Protein AF-A0A7S0Y8S9-F1 (afdb_monomer)

InterPro domains:
  IPR003593 AAA+ ATPase domain [SM00382] (6-142)
  IPR003959 ATPase, AAA-type, core [PF00004] (10-140)
  IPR003960 ATPase, AAA-type, conserved site [PS00674] (112-131)
  IPR027417 P-loop containing nucleoside triphosphate hydrolase [G3DSA:3.40.50.300] (2-140)
  IPR027417 P-loop containing nucleoside triphosphate hydrolase [SSF52540] (4-178)
  IPR050304 Microtubule-severing AAA ATPase [PTHR23074] (1-178)

Organism: NCBI:txid44447

Radius of gyration: 19.18 Å; Cα contacts (8 Å, |Δi|>4): 266; chains: 1; bounding box: 55×34×55 Å

Mean predicted aligned error: 6.78 Å

pLDDT: mean 85.42, std 11.91, range [41.44, 96.0]

Solvent-accessible surface area (backbone atoms only — not comparable to full-atom values): 9989 Å² total; per-residue (Å²): 141,71,102,78,70,78,77,40,23,37,30,40,32,35,64,77,54,51,48,64,70,56,52,55,52,47,54,16,60,79,66,72,23,46,72,45,78,46,54,29,65,72,50,64,55,95,55,88,70,52,33,47,51,49,49,54,47,51,51,52,52,37,64,72,46,57,44,14,29,44,36,29,38,49,33,38,73,52,39,39,56,89,52,94,86,55,58,67,66,58,55,51,34,44,50,49,48,52,51,51,57,65,51,52,62,62,60,97,76,60,51,52,39,36,38,35,28,29,71,48,74,85,45,41,23,73,68,56,55,66,56,32,72,45,71,45,80,40,66,70,59,51,52,68,53,39,36,52,50,51,54,60,62,44,72,81,47,94,77,88,78,48,74,68,53,45,52,50,50,20,60,73,51,67,86,46,58,108

Secondary structure (DSSP, 8-state):
--S-PPPSEEEEESSTTS-HHHHHHHHHHHTT-E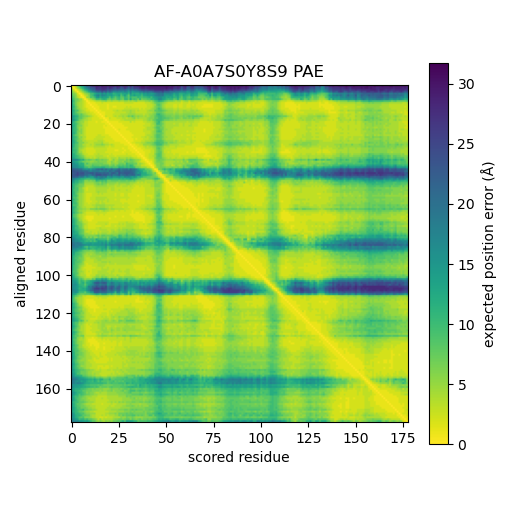EEEEEGGGGG-SSTTHHHHHHHHHHHHHHHT-SEEEEEETHHHHHBPPPTT--HHHHHHHHHHHHHHHHTTTSTT--EEEEEEES-GGGB-HHHHHH--EEEE--PPPHHHHHHHHHHHHHTS-----HHHHHHHHHHTTT---

Nearest PDB structures (foldseek):
  6pek-assembly1_E  TM=9.347E-01  e=6.883E-22  Homo sapiens
  8r64-assembly1_A  TM=9.085E-01  e=7.329E-22  Homo sapiens
  8r64-assembly1_E  TM=8.942E-01  e=9.422E-22  Homo sapiens
  8r64-assembly1_F  TM=9.169E-01  e=7.969E-21  Homo sapiens
  6pek-assembly1_B  TM=8.987E-01  e=6.739E-20  Homo sapiens

Foldseek 3Di:
DDDDDDQQAAEEEAAPQLCLVVVLVVVCVVVVAAEAEDELVVLQDPDAPPSLVVLVVVLVVCQVRPLHEYEYEACLVLQFDDDPPDDPSSVVSNVSNLVSLVVQCPPVDHNYHYYYYHHCPVRGDPSSVVSNPHYDYRYADALVRQLVVCVVVCVVDDDPDDSVNSSVVSVVCPPDHD

Structure (mmCIF, N/CA/C/O backbone):
data_AF-A0A7S0Y8S9-F1
#
_entry.id   AF-A0A7S0Y8S9-F1
#
loop_
_atom_site.group_PDB
_atom_site.id
_atom_site.type_symbol
_atom_site.label_atom_id
_atom_site.label_alt_id
_atom_site.label_comp_id
_atom_site.label_asym_id
_atom_site.label_entity_id
_atom_site.label_seq_id
_atom_site.pdbx_PDB_ins_code
_atom_site.Cartn_x
_atom_site.Cartn_y
_atom_site.Cartn_z
_atom_site.occupancy
_atom_site.B_iso_or_equiv
_atom_site.auth_seq_id
_atom_site.auth_comp_id
_atom_site.auth_asym_id
_atom_site.auth_atom_id
_atom_site.pdbx_PDB_model_num
ATOM 1 N N . THR A 1 1 ? -30.793 3.719 -0.196 1.00 41.44 1 THR A N 1
ATOM 2 C CA . THR A 1 1 ? -29.863 4.729 -0.752 1.00 41.44 1 THR A CA 1
ATOM 3 C C . THR A 1 1 ? -28.437 4.325 -0.373 1.00 41.44 1 THR A C 1
ATOM 5 O O . THR A 1 1 ? -28.139 4.298 0.802 1.00 41.44 1 THR A O 1
ATOM 8 N N . GLY A 1 2 ? -27.519 3.875 -1.232 1.00 44.69 2 GLY A N 1
ATOM 9 C CA . GLY A 1 2 ? -27.504 3.702 -2.684 1.00 44.69 2 GLY A CA 1
ATOM 10 C C . GLY A 1 2 ? -26.412 2.692 -3.102 1.00 44.69 2 GLY A C 1
ATOM 11 O O . GLY A 1 2 ? -25.340 2.634 -2.508 1.00 44.69 2 GLY A O 1
ATOM 12 N N . LEU A 1 3 ? -26.711 1.899 -4.135 1.00 50.94 3 LEU A N 1
ATOM 13 C CA . LEU A 1 3 ? -25.945 0.753 -4.661 1.00 50.94 3 LEU A CA 1
ATOM 14 C C . LEU A 1 3 ? -24.579 1.088 -5.322 1.00 50.94 3 LEU A C 1
ATOM 16 O O . LEU A 1 3 ? -24.011 0.245 -6.009 1.00 50.94 3 LEU A O 1
ATOM 20 N N . ARG A 1 4 ? -24.041 2.305 -5.167 1.00 58.00 4 ARG A N 1
ATOM 21 C CA . ARG A 1 4 ? -22.844 2.785 -5.895 1.00 58.00 4 ARG A CA 1
ATOM 22 C C . ARG A 1 4 ? -21.826 3.475 -4.986 1.00 58.00 4 ARG A C 1
ATOM 24 O O . ARG A 1 4 ? -21.343 4.558 -5.299 1.00 58.00 4 ARG A O 1
ATOM 31 N N . ARG A 1 5 ? -21.526 2.880 -3.832 1.00 60.66 5 ARG A N 1
ATOM 32 C CA . ARG A 1 5 ? -20.467 3.393 -2.958 1.00 60.66 5 ARG A CA 1
ATOM 33 C C . ARG A 1 5 ? -19.125 2.800 -3.379 1.00 60.66 5 ARG A C 1
ATOM 35 O O . ARG A 1 5 ? -19.030 1.588 -3.566 1.00 60.66 5 ARG A O 1
ATOM 42 N N . ALA A 1 6 ? -18.114 3.649 -3.563 1.00 61.94 6 ALA A N 1
ATOM 43 C CA . ALA A 1 6 ? -16.758 3.181 -3.816 1.00 61.94 6 ALA A CA 1
ATOM 44 C C . ALA A 1 6 ? -16.285 2.329 -2.622 1.00 61.94 6 ALA A C 1
ATOM 46 O O . ALA A 1 6 ? -16.605 2.665 -1.481 1.00 61.94 6 ALA A O 1
ATOM 47 N N . PRO A 1 7 ? -15.582 1.208 -2.856 1.00 66.81 7 PRO A N 1
ATOM 48 C CA . PRO A 1 7 ? -15.021 0.419 -1.770 1.00 66.81 7 PRO A CA 1
ATOM 49 C C . PRO A 1 7 ? -13.963 1.253 -1.044 1.00 66.81 7 PRO A C 1
ATOM 51 O O . PRO A 1 7 ? -13.047 1.773 -1.675 1.00 66.81 7 PRO A O 1
ATOM 54 N N . ASN A 1 8 ? -14.076 1.352 0.278 1.00 76.81 8 ASN A N 1
ATOM 55 C CA . ASN A 1 8 ? -13.189 2.204 1.076 1.00 76.81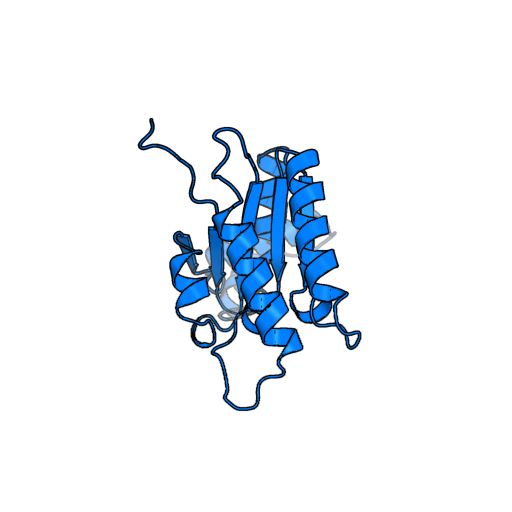 8 ASN A CA 1
ATOM 56 C C . ASN A 1 8 ? -11.798 1.575 1.281 1.00 76.81 8 ASN A C 1
ATOM 58 O O . ASN A 1 8 ? -10.876 2.269 1.690 1.00 76.81 8 ASN A O 1
ATOM 62 N N . GLY A 1 9 ? -11.636 0.278 0.981 1.00 88.00 9 GLY A N 1
ATOM 63 C CA . GLY A 1 9 ? -10.388 -0.469 1.141 1.00 88.00 9 GLY A CA 1
ATOM 64 C C . GLY A 1 9 ? -9.879 -1.093 -0.162 1.00 88.00 9 GLY A C 1
ATOM 65 O O . GLY A 1 9 ? -10.532 -1.969 -0.743 1.00 88.00 9 GLY A O 1
ATOM 66 N N . LEU A 1 10 ? -8.673 -0.694 -0.567 1.00 91.88 10 LEU A N 1
ATOM 67 C CA . LEU A 1 10 ? -7.873 -1.282 -1.641 1.00 91.88 10 LEU A CA 1
ATOM 68 C C . LEU A 1 10 ? -6.616 -1.939 -1.055 1.00 91.88 10 LEU A C 1
ATOM 70 O O . LEU A 1 10 ? -5.901 -1.314 -0.283 1.00 91.88 10 LEU A O 1
ATOM 74 N N . LEU A 1 11 ? -6.324 -3.184 -1.422 1.00 94.69 11 LEU A N 1
ATOM 75 C CA . LEU A 1 11 ? -5.081 -3.868 -1.057 1.00 94.69 11 LEU A CA 1
ATOM 76 C C . LEU A 1 11 ? -4.208 -4.064 -2.296 1.00 94.69 11 LEU A C 1
ATOM 78 O O . LEU A 1 11 ? -4.609 -4.751 -3.235 1.00 94.69 11 LEU A O 1
ATOM 82 N N . LEU A 1 12 ? -3.007 -3.501 -2.277 1.00 96.00 12 LEU A N 1
ATOM 83 C CA . LEU A 1 12 ? -1.949 -3.752 -3.247 1.00 96.00 12 LEU A CA 1
ATOM 84 C C . LEU A 1 12 ? -1.025 -4.834 -2.689 1.00 96.00 12 LEU A C 1
ATOM 86 O O . LEU A 1 12 ? -0.482 -4.691 -1.593 1.00 96.00 12 LEU A O 1
ATOM 90 N N . TYR A 1 13 ? -0.824 -5.917 -3.431 1.00 95.50 13 TYR A N 1
ATOM 91 C CA . TYR A 1 13 ? 0.071 -6.985 -2.997 1.00 95.50 13 TYR A CA 1
ATOM 92 C C . TYR A 1 13 ? 0.950 -7.492 -4.128 1.00 95.50 13 TYR A C 1
ATOM 94 O O . TYR A 1 13 ? 0.559 -7.482 -5.289 1.00 95.50 13 TYR A O 1
ATOM 102 N N . GLY A 1 14 ? 2.151 -7.940 -3.787 1.00 94.19 14 GLY A N 1
ATOM 103 C CA . GLY A 1 14 ? 3.108 -8.459 -4.757 1.00 94.19 14 GLY A CA 1
ATOM 104 C C . GLY A 1 14 ? 4.541 -8.355 -4.249 1.00 94.19 14 GLY A C 1
ATOM 105 O O . GLY A 1 14 ? 4.747 -7.882 -3.130 1.00 94.19 14 GLY A O 1
ATOM 106 N N . PRO A 1 15 ? 5.528 -8.769 -5.054 1.00 92.56 15 PRO A N 1
ATOM 107 C CA . PRO A 1 15 ? 6.940 -8.722 -4.682 1.00 92.56 15 PRO A CA 1
ATOM 108 C C . PRO A 1 15 ? 7.391 -7.319 -4.230 1.00 92.56 15 PRO A C 1
ATOM 110 O O . PRO A 1 15 ? 6.785 -6.316 -4.627 1.00 92.56 15 PRO A O 1
ATOM 113 N N . PRO A 1 16 ? 8.430 -7.205 -3.386 1.00 90.62 16 PRO A N 1
ATOM 114 C CA . PRO A 1 16 ? 9.009 -5.907 -3.042 1.00 90.62 16 PRO A CA 1
ATOM 115 C C . PRO A 1 16 ? 9.581 -5.216 -4.293 1.00 90.62 16 PRO A C 1
ATOM 117 O O . PRO A 1 16 ? 9.923 -5.874 -5.270 1.00 90.62 16 PRO A O 1
ATOM 120 N N . GLY A 1 17 ? 9.653 -3.881 -4.276 1.00 89.00 17 GLY A N 1
ATOM 121 C CA . GLY A 1 17 ? 10.226 -3.106 -5.389 1.00 89.00 17 GLY A CA 1
ATOM 122 C C . GLY A 1 17 ? 9.330 -2.951 -6.628 1.00 89.00 17 GLY A C 1
ATOM 123 O O . GLY A 1 17 ? 9.765 -2.414 -7.632 1.00 89.00 17 GLY A O 1
ATOM 124 N N . THR A 1 18 ? 8.063 -3.375 -6.593 1.00 90.56 18 THR A N 1
ATOM 125 C CA . THR A 1 18 ? 7.143 -3.253 -7.748 1.00 90.56 18 THR A CA 1
ATOM 126 C C . THR A 1 18 ? 6.343 -1.943 -7.789 1.00 90.56 18 THR A C 1
ATOM 128 O O . THR A 1 18 ? 5.326 -1.842 -8.466 1.00 90.56 18 THR A O 1
ATOM 131 N N . GLY A 1 19 ? 6.755 -0.923 -7.029 1.00 91.25 19 GLY A N 1
ATOM 132 C CA . GLY A 1 19 ? 6.133 0.405 -7.094 1.00 91.25 19 GLY A CA 1
ATOM 133 C C . GLY A 1 19 ? 4.781 0.554 -6.381 1.00 91.25 19 GLY A C 1
ATOM 134 O O . GLY A 1 19 ? 4.097 1.547 -6.604 1.00 91.25 19 GLY A O 1
ATOM 135 N N . LYS A 1 20 ? 4.390 -0.357 -5.477 1.00 94.12 20 LYS A N 1
ATOM 136 C CA . LYS A 1 20 ? 3.125 -0.265 -4.705 1.00 94.12 20 LYS A CA 1
ATOM 137 C C . LYS A 1 20 ? 2.909 1.110 -4.048 1.00 94.12 20 LYS A C 1
ATOM 139 O O . LYS A 1 20 ? 1.833 1.692 -4.162 1.00 94.12 20 LYS A O 1
ATOM 144 N N . THR A 1 21 ? 3.948 1.660 -3.421 1.00 91.69 21 THR A N 1
ATOM 145 C CA . THR A 1 21 ? 3.912 2.992 -2.791 1.00 91.69 21 THR A CA 1
ATOM 146 C C . THR A 1 21 ? 3.826 4.123 -3.818 1.00 91.69 21 THR A C 1
ATOM 148 O O . THR A 1 21 ? 3.143 5.118 -3.580 1.00 91.69 21 THR A O 1
ATOM 151 N N . LEU A 1 22 ? 4.467 3.971 -4.984 1.00 92.44 22 LEU A N 1
ATOM 152 C CA . LEU A 1 22 ? 4.357 4.934 -6.086 1.00 92.44 22 LEU A CA 1
ATOM 153 C C . LEU A 1 22 ? 2.938 4.959 -6.661 1.00 92.44 22 LEU A C 1
ATOM 155 O O . LEU A 1 22 ? 2.410 6.040 -6.893 1.00 92.44 22 LEU A O 1
ATOM 159 N N . ILE A 1 23 ? 2.293 3.798 -6.800 1.00 93.12 23 ILE A N 1
ATOM 160 C CA . ILE A 1 23 ? 0.892 3.695 -7.232 1.00 93.12 23 ILE A CA 1
ATOM 161 C C . ILE A 1 23 ? -0.025 4.443 -6.258 1.00 93.12 23 ILE A C 1
ATOM 163 O O . ILE A 1 23 ? -0.864 5.226 -6.692 1.00 93.12 23 ILE A O 1
ATOM 167 N N . GLY A 1 24 ? 0.156 4.263 -4.944 1.00 92.00 24 GLY A N 1
ATOM 168 C CA . GLY A 1 24 ? -0.621 4.994 -3.937 1.00 92.00 24 GLY A CA 1
ATOM 169 C C . GLY A 1 24 ? -0.479 6.516 -4.062 1.00 92.00 24 GLY A C 1
ATOM 170 O O . GLY A 1 24 ? -1.481 7.232 -4.052 1.00 92.00 24 GLY A O 1
ATOM 171 N N . LYS A 1 25 ? 0.754 7.005 -4.248 1.00 93.25 25 LYS A N 1
ATOM 172 C CA . LYS A 1 25 ? 1.035 8.432 -4.480 1.00 93.25 25 LYS A CA 1
ATOM 173 C C . LYS A 1 25 ? 0.414 8.940 -5.781 1.00 93.25 25 LYS A C 1
ATOM 175 O O . LYS A 1 25 ? -0.175 10.016 -5.780 1.00 93.25 25 LYS A O 1
ATOM 180 N N . ALA A 1 26 ? 0.519 8.170 -6.862 1.00 93.50 26 ALA A N 1
ATOM 181 C CA . ALA A 1 26 ? -0.059 8.517 -8.156 1.00 93.50 26 ALA A CA 1
ATOM 182 C C . ALA A 1 26 ? -1.588 8.619 -8.073 1.00 93.50 26 ALA A C 1
ATOM 184 O O . ALA A 1 26 ? -2.153 9.598 -8.541 1.00 93.50 26 ALA A O 1
ATOM 185 N N . ILE A 1 27 ? -2.257 7.676 -7.398 1.00 91.25 27 ILE A N 1
ATOM 186 C CA . ILE A 1 27 ? -3.712 7.729 -7.176 1.00 91.25 27 ILE A CA 1
ATOM 187 C C . ILE A 1 27 ? -4.103 9.020 -6.453 1.00 91.25 27 ILE A C 1
ATOM 189 O O . ILE A 1 27 ? -5.053 9.684 -6.863 1.00 91.25 27 ILE A O 1
ATOM 193 N N . ALA A 1 28 ? -3.385 9.393 -5.393 1.00 91.69 28 ALA A N 1
ATOM 194 C CA . ALA A 1 28 ? -3.678 10.618 -4.657 1.00 91.69 28 ALA A CA 1
ATOM 195 C C . ALA A 1 28 ? -3.439 11.877 -5.505 1.00 91.69 28 ALA A C 1
ATOM 197 O O . ALA A 1 28 ? -4.289 12.761 -5.530 1.00 91.69 28 ALA A O 1
ATOM 198 N N . HIS A 1 29 ? -2.338 11.918 -6.258 1.00 93.31 29 HIS A N 1
ATOM 199 C CA . HIS A 1 29 ? -2.018 13.022 -7.161 1.00 93.31 29 HIS A CA 1
ATOM 200 C C . HIS A 1 29 ? -3.086 13.209 -8.251 1.00 93.31 29 HIS A C 1
ATOM 202 O O . HIS A 1 29 ? -3.653 14.291 -8.373 1.00 93.31 29 HIS A O 1
ATOM 208 N N . GLU A 1 30 ? -3.420 12.145 -8.987 1.00 92.25 30 GLU A N 1
ATOM 209 C CA . GLU A 1 30 ? -4.407 12.183 -10.078 1.00 92.25 30 GLU A CA 1
ATOM 210 C C . GLU A 1 30 ? -5.831 12.478 -9.586 1.00 92.25 30 GLU A C 1
ATOM 212 O O . GLU A 1 30 ? -6.645 13.038 -10.316 1.00 92.25 30 GLU A O 1
ATOM 217 N N . SER A 1 31 ? -6.149 12.119 -8.338 1.00 88.00 31 SER A N 1
ATOM 218 C CA . SER A 1 31 ? -7.452 12.416 -7.730 1.00 88.00 31 SER A CA 1
ATOM 219 C C . SER A 1 31 ? -7.514 13.769 -7.015 1.00 88.00 31 SER A C 1
ATOM 221 O O . SER A 1 31 ? -8.580 14.132 -6.512 1.00 88.00 31 SER A O 1
ATOM 223 N N . GLY A 1 32 ? -6.404 14.517 -6.955 1.00 90.25 32 GLY A N 1
ATOM 224 C CA . GLY A 1 32 ? -6.309 15.761 -6.187 1.00 90.25 32 GLY A CA 1
ATOM 225 C C . GLY A 1 32 ? -6.541 15.561 -4.684 1.00 90.25 32 GLY A C 1
ATOM 226 O O . GLY A 1 32 ? -7.048 16.460 -4.017 1.00 90.25 32 GLY A O 1
ATOM 227 N N . ALA A 1 33 ? -6.233 14.370 -4.165 1.00 92.00 33 ALA A N 1
ATOM 228 C CA . ALA A 1 33 ? -6.473 13.981 -2.784 1.00 92.00 33 ALA A CA 1
ATOM 229 C C . ALA A 1 33 ? -5.232 14.156 -1.903 1.00 92.00 33 ALA A C 1
ATOM 231 O O . ALA A 1 33 ? -4.096 13.923 -2.320 1.00 92.00 33 ALA A O 1
ATOM 232 N N . THR A 1 34 ? -5.457 14.493 -0.635 1.00 92.88 34 THR A N 1
ATOM 233 C CA . THR A 1 34 ? -4.396 14.569 0.373 1.00 92.88 34 THR A CA 1
ATOM 234 C C . THR A 1 34 ? -3.836 13.173 0.647 1.00 92.88 34 THR A C 1
ATOM 236 O O . THR A 1 34 ? -4.583 12.266 1.013 1.00 92.88 34 THR A O 1
ATOM 239 N N . PHE A 1 35 ? -2.523 12.984 0.491 1.00 94.69 35 PHE A N 1
ATOM 240 C CA . PHE A 1 35 ? -1.871 11.687 0.689 1.00 94.69 35 PHE A CA 1
ATOM 241 C C . PHE A 1 35 ? -1.261 11.560 2.088 1.00 94.69 35 PHE A C 1
ATOM 243 O O . PHE A 1 35 ? -0.270 12.216 2.407 1.00 94.69 35 PHE A O 1
ATOM 250 N N . PHE A 1 36 ? -1.809 10.661 2.901 1.00 93.44 36 PHE A N 1
ATOM 251 C CA . PHE A 1 36 ? -1.254 10.275 4.194 1.00 93.44 36 PHE A CA 1
ATOM 252 C C . PHE A 1 36 ? -0.523 8.943 4.048 1.00 93.44 36 PHE A C 1
ATOM 254 O O . PHE A 1 36 ? -1.152 7.927 3.780 1.00 93.44 36 PHE A O 1
ATOM 261 N N . SER A 1 37 ? 0.796 8.928 4.241 1.00 91.62 37 SER A N 1
ATOM 262 C CA . SER A 1 37 ? 1.603 7.704 4.189 1.00 91.62 37 SER A CA 1
ATOM 263 C C . SER A 1 37 ? 2.080 7.333 5.580 1.00 91.62 37 SER A C 1
ATOM 265 O O . SER A 1 37 ? 2.774 8.122 6.218 1.00 91.62 37 SER A O 1
ATOM 267 N N . ILE A 1 38 ? 1.767 6.124 6.031 1.00 90.12 38 ILE A N 1
ATOM 268 C CA . ILE A 1 38 ? 2.218 5.620 7.326 1.00 90.12 38 ILE A CA 1
ATOM 269 C C . ILE A 1 38 ? 2.668 4.165 7.207 1.00 90.12 38 ILE A C 1
ATOM 271 O O . ILE A 1 38 ? 2.022 3.347 6.553 1.00 90.12 38 ILE A O 1
ATOM 275 N N . SER A 1 39 ? 3.802 3.838 7.829 1.00 86.75 39 SER A N 1
ATOM 276 C CA . SER A 1 39 ? 4.197 2.440 8.000 1.00 86.75 39 SER A CA 1
ATOM 277 C C . SER A 1 39 ? 3.404 1.850 9.157 1.00 86.75 39 SER A C 1
ATOM 279 O O . SER A 1 39 ? 3.356 2.413 10.253 1.00 86.75 39 SER A O 1
ATOM 281 N N . SER A 1 40 ? 2.808 0.689 8.923 1.00 80.50 40 SER A N 1
ATOM 282 C CA . SER A 1 40 ? 2.018 -0.034 9.919 1.00 80.50 40 SER A CA 1
ATOM 283 C C . SER A 1 40 ? 2.826 -0.382 11.179 1.00 80.50 40 SER A C 1
ATOM 285 O O . SER A 1 40 ? 2.283 -0.372 12.283 1.00 80.50 40 SER A O 1
ATOM 287 N N . SER A 1 41 ? 4.144 -0.566 11.050 1.00 77.56 41 SER A N 1
ATOM 288 C CA . SER A 1 41 ? 5.059 -0.760 12.184 1.00 77.56 41 SER A CA 1
ATOM 289 C C . SER A 1 41 ? 5.131 0.461 13.115 1.00 77.56 41 SER A C 1
ATOM 291 O O . SER A 1 41 ? 5.228 0.312 14.335 1.00 77.56 41 SER A O 1
ATOM 293 N N . SER A 1 42 ? 4.995 1.676 12.571 1.00 77.69 42 SER A N 1
ATOM 294 C CA . SER A 1 42 ? 5.051 2.930 13.338 1.00 77.69 42 SER A CA 1
ATOM 295 C C . SER A 1 42 ? 3.839 3.112 14.257 1.00 77.69 42 SER A C 1
ATOM 297 O O . SER A 1 42 ? 3.931 3.810 15.264 1.00 77.69 42 SER A O 1
ATOM 299 N N . LEU A 1 43 ? 2.718 2.447 13.951 1.00 74.00 43 LEU A N 1
ATOM 300 C CA . LEU A 1 43 ? 1.514 2.448 14.788 1.00 74.00 43 LEU A CA 1
ATOM 301 C C . LEU A 1 43 ? 1.669 1.582 16.051 1.00 74.00 43 LEU A C 1
ATOM 303 O O . LEU A 1 43 ? 0.926 1.766 17.011 1.00 74.00 43 LEU A O 1
ATOM 307 N N . THR A 1 44 ? 2.632 0.656 16.071 1.00 67.12 44 THR A N 1
ATOM 308 C CA . THR A 1 44 ? 2.829 -0.330 17.152 1.00 67.12 44 THR A CA 1
ATOM 309 C C . THR A 1 44 ? 3.867 0.089 18.204 1.00 67.12 44 THR A C 1
ATOM 311 O O . THR A 1 44 ? 4.558 -0.760 18.767 1.00 67.12 44 THR A O 1
ATOM 314 N N . SER A 1 45 ? 4.004 1.395 18.480 1.00 57.94 45 SER A N 1
ATOM 315 C CA . SER A 1 45 ? 5.009 1.924 19.419 1.00 57.94 45 SER A CA 1
ATOM 316 C C . SER A 1 45 ? 4.952 1.256 20.809 1.00 57.94 45 SER A C 1
ATOM 318 O O . SER A 1 45 ? 3.929 0.729 21.245 1.00 57.94 45 SER A O 1
ATOM 320 N N . LYS A 1 46 ? 6.080 1.281 21.537 1.00 51.72 46 LYS A N 1
ATOM 321 C CA . LYS A 1 46 ? 6.234 0.639 22.861 1.00 51.72 46 LYS A CA 1
ATOM 322 C C . LYS A 1 46 ? 5.354 1.250 23.969 1.00 51.72 46 LYS A C 1
ATOM 324 O O . LYS A 1 46 ? 5.315 0.697 25.066 1.00 51.72 46 LYS A O 1
ATOM 329 N N . TRP A 1 47 ? 4.671 2.366 23.710 1.00 49.53 47 TRP A N 1
ATOM 330 C CA . TRP A 1 47 ? 3.877 3.091 24.701 1.00 49.53 47 TRP A CA 1
ATOM 331 C C . TRP A 1 47 ? 2.400 2.689 24.628 1.00 49.53 47 TRP A C 1
ATOM 333 O O . TRP A 1 47 ? 1.719 2.859 23.616 1.00 49.53 47 TRP A O 1
ATOM 343 N N . ILE A 1 48 ? 1.900 2.130 25.730 1.00 56.97 48 ILE A N 1
ATOM 344 C CA . ILE A 1 48 ? 0.530 1.622 25.857 1.00 56.97 48 ILE A CA 1
ATOM 345 C C . ILE A 1 48 ? -0.472 2.773 25.650 1.00 56.97 48 ILE A C 1
ATOM 347 O O . ILE A 1 48 ? -0.454 3.758 26.382 1.00 56.97 48 ILE A O 1
ATOM 351 N N . GLY A 1 49 ? -1.369 2.633 24.667 1.00 64.88 49 GLY A N 1
ATOM 352 C CA . GLY A 1 49 ? -2.481 3.562 24.412 1.00 64.88 49 GLY A CA 1
ATOM 353 C C . GLY A 1 49 ? -2.199 4.703 23.424 1.00 64.88 49 GLY A C 1
ATOM 354 O O . GLY A 1 49 ? -3.143 5.360 22.984 1.00 64.88 49 GLY A O 1
ATOM 355 N N . GLU A 1 50 ? -0.947 4.931 23.016 1.00 77.38 50 GLU A N 1
ATOM 356 C CA . GLU A 1 50 ? -0.638 5.939 21.988 1.00 77.38 50 GLU A CA 1
ATOM 357 C C . GLU A 1 50 ? -1.055 5.486 20.585 1.00 77.38 50 GLU A C 1
ATOM 359 O O . GLU A 1 50 ? -1.593 6.286 19.820 1.00 77.38 50 GLU A O 1
ATOM 364 N N . GLY A 1 51 ? -0.895 4.196 20.269 1.00 79.56 51 GLY A N 1
ATOM 365 C CA . GLY A 1 51 ? -1.248 3.647 18.956 1.00 79.56 51 GLY A CA 1
ATOM 366 C C . GLY A 1 51 ? -2.731 3.813 18.603 1.00 79.56 51 GLY A C 1
ATOM 367 O O . GLY A 1 51 ? -3.062 4.217 17.493 1.00 79.56 51 GLY A O 1
ATOM 368 N N . GLU A 1 52 ? -3.641 3.586 19.557 1.00 84.69 52 GLU A N 1
ATOM 369 C CA . GLU A 1 52 ? -5.089 3.762 19.344 1.00 84.69 52 GLU A CA 1
ATOM 370 C C . GLU A 1 52 ? -5.450 5.228 19.076 1.00 84.69 52 GLU A C 1
ATOM 372 O O . GLU A 1 52 ? -6.222 5.533 18.165 1.00 84.69 52 GLU A O 1
ATOM 377 N N . LYS A 1 53 ? -4.867 6.153 19.852 1.00 87.12 53 LYS A N 1
ATOM 378 C CA . LYS A 1 53 ? -5.068 7.594 19.655 1.00 87.12 53 LYS A CA 1
ATOM 379 C C . LYS A 1 53 ? -4.525 8.041 18.305 1.00 87.12 53 LYS A C 1
ATOM 381 O O . LYS A 1 53 ? -5.180 8.832 17.631 1.00 87.12 53 LYS A O 1
ATOM 386 N N . LEU A 1 54 ? -3.365 7.528 17.899 1.00 87.00 54 LEU A N 1
ATOM 387 C CA . LEU A 1 54 ? -2.752 7.831 16.611 1.00 87.00 54 LEU A CA 1
ATOM 388 C C . LEU A 1 54 ? -3.631 7.360 15.448 1.00 87.00 54 LEU A C 1
ATOM 390 O O . LEU A 1 54 ? -3.868 8.137 14.530 1.00 87.00 54 LEU A O 1
ATOM 394 N N . VAL A 1 55 ? -4.183 6.144 15.524 1.00 88.69 55 VAL A N 1
ATOM 395 C CA . VAL A 1 55 ? -5.150 5.634 14.538 1.00 88.69 55 VAL A CA 1
ATOM 396 C C . VAL A 1 55 ? -6.380 6.545 14.473 1.00 88.69 55 VAL A C 1
ATOM 398 O O . VAL A 1 55 ? -6.699 7.049 13.399 1.00 88.69 55 VAL A O 1
ATOM 401 N N . LYS A 1 56 ? -7.028 6.847 15.606 1.00 88.75 56 LYS A N 1
ATOM 402 C CA . LYS A 1 56 ? -8.191 7.760 15.639 1.00 88.75 56 LYS A CA 1
ATOM 403 C C . LYS A 1 56 ? -7.876 9.127 15.038 1.00 88.75 56 LYS A C 1
ATOM 405 O O . LYS A 1 56 ? -8.667 9.665 14.269 1.00 88.75 56 LYS A O 1
ATOM 410 N N . THR A 1 57 ? -6.715 9.676 15.380 1.00 89.50 57 THR A N 1
ATOM 411 C CA . THR A 1 57 ? -6.281 10.999 14.922 1.00 89.50 57 THR A CA 1
ATOM 412 C C . THR A 1 57 ? -5.994 10.986 13.425 1.00 89.50 57 THR A C 1
ATOM 414 O O . THR A 1 57 ? -6.445 11.884 12.726 1.00 89.50 57 THR A O 1
ATOM 417 N N . LEU A 1 58 ? -5.322 9.953 12.909 1.00 90.12 58 LEU A N 1
ATOM 418 C CA . LEU A 1 58 ? -5.063 9.779 11.480 1.00 90.12 58 LEU A CA 1
ATOM 419 C C . LEU A 1 58 ? -6.365 9.793 10.675 1.00 90.12 58 LEU A C 1
ATOM 421 O O . LEU A 1 58 ? -6.484 10.546 9.711 1.00 90.12 58 LEU A O 1
ATOM 425 N N . PHE A 1 59 ? -7.351 8.999 11.093 1.00 89.44 59 PHE A N 1
ATOM 426 C CA . PHE A 1 59 ? -8.642 8.934 10.415 1.00 89.44 59 PHE A CA 1
ATOM 427 C C . PHE A 1 59 ? -9.440 10.238 10.545 1.00 89.44 59 PHE A C 1
ATOM 429 O O . PHE A 1 59 ? -10.017 10.691 9.559 1.00 89.44 59 PHE A O 1
ATOM 436 N N . ALA A 1 60 ? -9.420 10.893 11.710 1.00 89.50 60 ALA A N 1
ATOM 437 C CA . ALA A 1 60 ? -10.074 12.187 11.904 1.00 89.50 60 ALA A CA 1
ATOM 438 C C . ALA A 1 60 ? -9.453 13.295 11.034 1.00 89.50 60 ALA A C 1
ATOM 440 O O . ALA A 1 60 ? -10.172 14.070 10.408 1.00 89.50 60 ALA A O 1
ATOM 441 N N . VAL A 1 61 ? -8.121 13.349 10.953 1.00 90.94 61 VAL A N 1
ATOM 442 C CA . VAL A 1 61 ? -7.399 14.315 10.113 1.00 90.94 61 VAL A CA 1
ATOM 443 C C . VAL A 1 61 ? -7.633 14.022 8.632 1.00 90.94 61 VAL A C 1
ATOM 445 O O . VAL A 1 61 ? -7.857 14.955 7.865 1.00 90.94 61 VAL A O 1
ATOM 448 N N . ALA A 1 62 ? -7.642 12.755 8.216 1.00 90.19 62 ALA A N 1
ATOM 449 C CA . ALA A 1 62 ? -7.951 12.391 6.835 1.00 90.19 62 ALA A CA 1
ATOM 450 C C . ALA A 1 62 ? -9.387 12.772 6.443 1.00 90.19 62 ALA A C 1
ATOM 452 O O . ALA A 1 62 ? -9.586 13.328 5.367 1.00 90.19 62 ALA A O 1
ATOM 453 N N . ALA A 1 63 ? -10.361 12.546 7.330 1.00 87.25 63 ALA A N 1
ATOM 454 C CA . ALA A 1 63 ? -11.751 12.957 7.127 1.00 87.25 63 ALA A CA 1
ATOM 455 C C . ALA A 1 63 ? -11.916 14.489 7.081 1.00 87.25 63 ALA A C 1
ATOM 457 O O . ALA A 1 63 ? -12.752 15.009 6.348 1.00 87.25 63 ALA A O 1
ATOM 458 N N . TYR A 1 64 ? -11.103 15.234 7.837 1.00 88.75 64 TYR A N 1
ATOM 459 C CA . TYR A 1 64 ? -11.088 16.697 7.770 1.00 88.75 64 TYR A CA 1
ATOM 460 C C . TYR A 1 64 ? -10.479 17.227 6.458 1.00 88.75 64 TYR A C 1
ATOM 462 O O . TYR A 1 64 ? -10.896 18.272 5.967 1.00 88.75 64 TYR A O 1
ATOM 470 N N . ASN A 1 65 ? -9.513 16.507 5.875 1.00 89.62 65 ASN A N 1
ATOM 471 C CA . ASN A 1 65 ? -8.798 16.892 4.650 1.00 89.62 65 ASN A CA 1
ATOM 472 C C . ASN A 1 65 ? -9.330 16.178 3.393 1.00 89.62 65 ASN A C 1
ATOM 474 O O . ASN A 1 65 ? -8.562 15.881 2.475 1.00 89.62 65 ASN A O 1
ATOM 478 N N . GLU A 1 66 ? -10.624 15.861 3.352 1.00 86.69 66 GLU A N 1
ATOM 479 C CA . GLU A 1 66 ? -11.230 15.198 2.197 1.00 86.69 66 GLU A CA 1
ATOM 480 C C . GLU A 1 66 ? -11.173 16.068 0.919 1.00 86.69 66 GLU A C 1
ATOM 482 O O . GLU A 1 66 ? -11.438 17.270 0.987 1.00 86.69 66 GLU A O 1
ATOM 487 N N . PRO A 1 67 ? -10.908 15.479 -0.269 1.00 89.94 67 PRO A N 1
ATOM 488 C CA . PRO A 1 67 ? -10.643 14.058 -0.518 1.00 89.94 67 PRO A CA 1
ATOM 489 C C . PRO A 1 67 ? -9.257 13.624 -0.019 1.00 89.94 67 PRO A C 1
ATOM 491 O O . PRO A 1 67 ? -8.277 14.348 -0.177 1.00 89.94 67 PRO A O 1
ATOM 494 N N . ALA A 1 68 ? -9.161 12.422 0.556 1.00 90.75 68 ALA A N 1
ATOM 495 C CA . ALA A 1 68 ? -7.921 11.928 1.154 1.00 90.75 68 ALA A CA 1
ATOM 496 C C . ALA A 1 68 ? -7.646 10.455 0.826 1.00 90.75 68 ALA A C 1
ATOM 498 O O . ALA A 1 68 ? -8.556 9.638 0.683 1.00 90.75 68 ALA A O 1
ATOM 499 N N . VAL A 1 69 ? -6.364 10.107 0.756 1.00 92.62 69 VAL A N 1
ATOM 500 C CA . VAL A 1 69 ? -5.870 8.739 0.602 1.00 92.62 69 VAL A CA 1
ATOM 501 C C . VAL A 1 69 ? -4.985 8.410 1.796 1.00 92.62 69 VAL A C 1
ATOM 503 O O . VAL A 1 69 ? -3.966 9.063 2.011 1.00 92.62 69 VAL A O 1
ATOM 506 N N . ILE A 1 70 ? -5.353 7.382 2.557 1.00 93.44 70 ILE A N 1
ATOM 507 C CA . ILE A 1 70 ? -4.515 6.814 3.615 1.00 93.44 70 ILE A CA 1
ATOM 508 C C . ILE A 1 70 ? -3.796 5.598 3.039 1.00 93.44 70 ILE A C 1
ATOM 510 O O . ILE A 1 70 ? -4.423 4.584 2.742 1.00 93.44 70 ILE A O 1
ATOM 514 N N . PHE A 1 71 ? -2.480 5.689 2.895 1.00 94.81 71 PHE A N 1
ATOM 515 C CA . PHE A 1 71 ? -1.613 4.604 2.465 1.00 94.81 71 PHE A CA 1
ATOM 516 C C . PHE A 1 71 ? -0.903 3.966 3.658 1.00 94.81 71 PHE A C 1
ATOM 518 O O . PHE A 1 71 ? -0.164 4.626 4.391 1.00 94.81 71 PHE A O 1
ATOM 525 N N . LEU A 1 72 ? -1.122 2.666 3.820 1.00 93.00 72 LEU A N 1
ATOM 526 C CA . LEU A 1 72 ? -0.545 1.832 4.865 1.00 93.00 72 LEU A CA 1
ATOM 527 C C . LEU A 1 72 ? 0.448 0.871 4.242 1.00 93.00 72 LEU A C 1
ATOM 529 O O . LEU A 1 72 ? 0.049 -0.115 3.619 1.00 93.00 72 LEU A O 1
ATOM 533 N N . ASP A 1 73 ? 1.731 1.147 4.436 1.00 91.06 73 ASP A N 1
ATOM 534 C CA . ASP A 1 73 ? 2.770 0.207 4.032 1.00 91.06 73 ASP A CA 1
ATOM 535 C C . ASP A 1 73 ? 2.927 -0.904 5.072 1.00 91.06 73 ASP A C 1
ATOM 537 O O . ASP A 1 73 ? 2.654 -0.702 6.264 1.00 91.06 73 ASP A O 1
ATOM 541 N N . GLU A 1 74 ? 3.364 -2.072 4.607 1.00 89.81 74 GLU A N 1
ATOM 542 C CA . GLU A 1 74 ? 3.574 -3.274 5.421 1.00 89.81 74 GLU A CA 1
ATOM 543 C C . GLU A 1 74 ? 2.364 -3.601 6.304 1.00 89.81 74 GLU A C 1
ATOM 545 O O . GLU A 1 74 ? 2.493 -3.857 7.504 1.00 89.81 74 GLU A O 1
ATOM 550 N N . ILE A 1 75 ? 1.157 -3.556 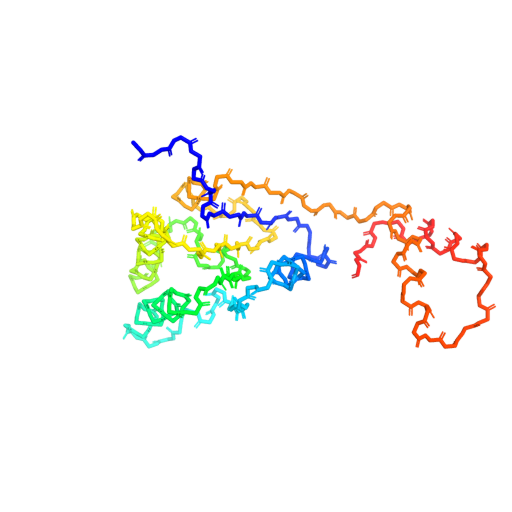5.728 1.00 90.56 75 ILE A N 1
ATOM 551 C CA . ILE A 1 75 ? -0.089 -3.737 6.486 1.00 90.56 75 ILE A CA 1
ATOM 552 C C . ILE A 1 75 ? -0.188 -5.110 7.162 1.00 90.56 75 ILE A C 1
ATOM 554 O O . ILE A 1 75 ? -0.917 -5.268 8.135 1.00 90.56 75 ILE A O 1
ATOM 558 N N . ASP A 1 76 ? 0.596 -6.089 6.718 1.00 88.44 76 ASP A N 1
ATOM 559 C CA . ASP A 1 76 ? 0.803 -7.372 7.387 1.00 88.44 76 ASP A CA 1
ATOM 560 C C . ASP A 1 76 ? 1.419 -7.236 8.785 1.00 88.44 76 ASP A C 1
ATOM 562 O O . ASP A 1 76 ? 1.061 -8.011 9.666 1.00 88.44 76 ASP A O 1
ATOM 566 N N . SER A 1 77 ? 2.242 -6.218 9.052 1.00 85.94 77 SER A N 1
ATOM 567 C CA . SER A 1 77 ? 2.776 -5.971 10.402 1.00 85.94 77 SER A CA 1
ATOM 568 C C . SER A 1 77 ? 1.686 -5.572 11.404 1.00 85.94 77 SER A C 1
ATOM 570 O O . SER A 1 77 ? 1.732 -5.990 12.562 1.00 85.94 77 SER A O 1
ATOM 572 N N . LEU A 1 78 ? 0.669 -4.826 10.951 1.00 85.38 78 LEU A N 1
ATOM 573 C CA . LEU A 1 78 ? -0.472 -4.440 11.778 1.00 85.38 78 LEU A CA 1
ATOM 574 C C . LEU A 1 78 ? -1.601 -5.462 11.716 1.00 85.38 78 LEU A C 1
ATOM 576 O O . LEU A 1 78 ? -2.219 -5.689 12.732 1.00 85.38 78 LEU A O 1
ATOM 580 N N . LEU A 1 79 ? -1.915 -6.088 10.586 1.00 85.88 79 LEU A N 1
ATOM 581 C CA . LEU A 1 79 ? -3.107 -6.935 10.420 1.00 85.88 79 LEU A CA 1
ATOM 582 C C . LEU A 1 79 ? -2.771 -8.424 10.252 1.00 85.88 79 LEU A C 1
ATOM 584 O O . LEU A 1 79 ? -3.489 -9.169 9.583 1.00 85.88 79 LEU A O 1
ATOM 588 N N . THR A 1 80 ? -1.684 -8.873 10.883 1.00 84.56 80 THR A N 1
ATOM 589 C CA . THR A 1 80 ? -1.308 -10.293 10.911 1.00 84.56 80 THR A CA 1
ATOM 590 C C . THR A 1 80 ? -2.324 -11.153 11.671 1.00 84.56 80 THR A C 1
ATOM 592 O O . THR A 1 80 ? -2.989 -10.680 12.607 1.00 84.56 80 THR A O 1
ATOM 595 N N . GLN A 1 81 ? -2.399 -12.438 11.315 1.00 79.50 81 GLN A N 1
ATOM 596 C CA . GLN A 1 81 ? -3.157 -13.457 12.044 1.00 79.50 81 GLN A CA 1
ATOM 597 C C . GLN A 1 81 ? -2.894 -13.397 13.556 1.00 79.50 81 GLN A C 1
ATOM 599 O O . GLN A 1 81 ? -1.754 -13.313 14.020 1.00 79.50 81 GLN A O 1
ATOM 604 N N . ARG A 1 82 ? -3.975 -13.460 14.341 1.00 74.62 82 ARG A N 1
ATOM 605 C CA . ARG A 1 82 ? -3.898 -13.402 15.803 1.00 74.62 82 ARG A CA 1
ATOM 606 C C . ARG A 1 82 ? -3.178 -14.635 16.336 1.00 74.62 82 ARG A C 1
ATOM 608 O O . ARG A 1 82 ? -3.657 -15.754 16.170 1.00 74.62 82 ARG A O 1
ATOM 615 N N . LYS A 1 83 ? -2.055 -14.423 17.019 1.00 75.69 83 LYS A N 1
ATOM 616 C CA . LYS A 1 83 ? -1.332 -15.482 17.737 1.00 75.69 83 LYS A CA 1
ATOM 617 C C . LYS A 1 83 ? -1.704 -15.452 19.218 1.00 75.69 83 LYS A C 1
ATOM 619 O O . LYS A 1 83 ? -1.996 -14.392 19.780 1.00 75.69 83 LYS A O 1
ATOM 624 N N . ALA A 1 84 ? -1.680 -16.614 19.873 1.00 68.00 84 ALA A N 1
ATOM 625 C CA . ALA A 1 84 ? -1.943 -16.716 21.311 1.00 68.00 84 ALA A CA 1
ATOM 626 C C . ALA A 1 84 ? -0.966 -15.855 22.1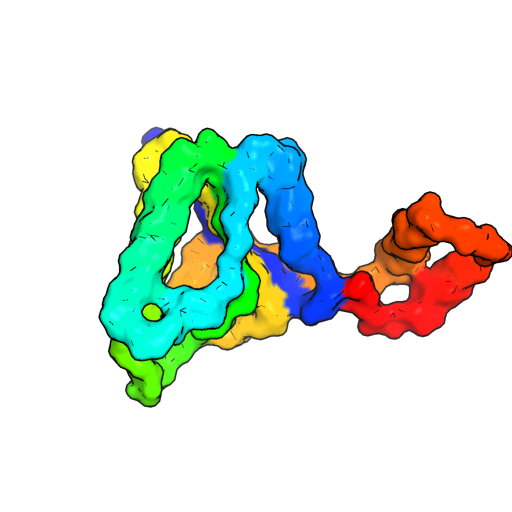38 1.00 68.00 84 ALA A C 1
ATOM 628 O O . ALA A 1 84 ? -1.367 -15.272 23.138 1.00 68.00 84 ALA A O 1
ATOM 629 N N . THR A 1 85 ? 0.269 -15.700 21.652 1.00 73.25 85 THR A N 1
ATOM 630 C CA . THR A 1 85 ? 1.352 -14.895 22.240 1.00 73.25 85 THR A CA 1
ATOM 631 C C . THR A 1 85 ? 1.311 -13.408 21.875 1.00 73.25 85 THR A C 1
ATOM 633 O O . THR A 1 85 ? 2.226 -12.662 22.215 1.00 73.25 85 THR A O 1
ATOM 636 N N . GLU A 1 86 ? 0.292 -12.958 21.144 1.00 75.44 86 GLU A N 1
ATOM 637 C CA . GLU A 1 86 ? 0.199 -11.565 20.724 1.00 75.44 86 GLU A CA 1
ATOM 638 C C . GLU A 1 86 ? -0.138 -10.636 21.898 1.00 75.44 86 GLU A C 1
ATOM 640 O O . GLU A 1 86 ? -1.097 -10.878 22.633 1.00 75.44 86 GLU A O 1
ATOM 645 N N . ASN A 1 87 ? 0.618 -9.541 22.021 1.00 78.75 87 ASN A N 1
ATOM 646 C CA . ASN A 1 87 ? 0.411 -8.511 23.034 1.00 78.75 87 ASN A CA 1
ATOM 647 C C . ASN A 1 87 ? -1.000 -7.892 22.931 1.00 78.75 87 ASN A C 1
ATOM 649 O O . ASN A 1 87 ? -1.483 -7.577 21.840 1.00 78.75 87 ASN A O 1
ATOM 653 N N . GLU A 1 88 ? -1.648 -7.672 24.074 1.00 81.38 88 GLU A N 1
ATOM 654 C CA . GLU A 1 88 ? -2.986 -7.086 24.157 1.00 81.38 88 GLU A CA 1
ATOM 655 C C . GLU A 1 88 ? -3.042 -5.686 23.528 1.00 81.38 88 GLU A C 1
ATOM 657 O O . GLU A 1 88 ? -4.002 -5.365 22.828 1.00 81.38 88 GLU A O 1
ATOM 662 N N . ALA A 1 89 ? -1.977 -4.890 23.680 1.00 80.50 89 ALA A N 1
ATOM 663 C CA . ALA A 1 89 ? -1.871 -3.569 23.059 1.00 80.50 89 ALA A CA 1
ATOM 664 C C . ALA A 1 89 ? -1.984 -3.635 21.523 1.00 80.50 89 ALA A C 1
ATOM 666 O O . ALA A 1 89 ? -2.745 -2.877 20.926 1.00 80.50 89 ALA A O 1
ATOM 667 N N . SER A 1 90 ? -1.306 -4.600 20.888 1.00 80.38 90 SER A N 1
ATOM 668 C CA . SER A 1 90 ? -1.406 -4.837 19.439 1.00 80.38 90 SER A CA 1
ATOM 669 C C . SER A 1 90 ? -2.843 -5.177 19.040 1.00 80.38 90 SER A C 1
ATOM 671 O O . SER A 1 90 ? -3.397 -4.580 18.119 1.00 80.38 90 SER A O 1
ATOM 673 N N . ARG A 1 91 ? -3.506 -6.068 19.793 1.00 83.69 91 ARG A N 1
ATOM 674 C CA . ARG A 1 91 ? -4.898 -6.464 19.517 1.00 83.69 91 ARG A CA 1
ATOM 675 C C . ARG A 1 91 ? -5.874 -5.290 19.579 1.00 83.69 91 ARG A C 1
ATOM 677 O O . ARG A 1 91 ? -6.801 -5.239 18.766 1.00 83.69 91 ARG A O 1
ATOM 684 N N . ARG A 1 92 ? -5.687 -4.360 20.519 1.00 86.12 92 ARG A N 1
ATOM 685 C CA . ARG A 1 92 ? -6.540 -3.169 20.629 1.00 86.12 92 ARG A CA 1
ATOM 686 C C . ARG A 1 92 ? -6.332 -2.213 19.456 1.00 86.12 92 ARG A C 1
ATOM 688 O O . ARG A 1 92 ? -7.320 -1.820 18.845 1.00 86.12 92 ARG A O 1
ATOM 695 N N . ILE A 1 93 ? -5.084 -1.955 19.050 1.00 86.75 93 ILE A N 1
ATOM 696 C CA . ILE A 1 93 ? -4.776 -1.122 17.871 1.00 86.75 93 ILE A CA 1
ATOM 697 C C . ILE A 1 93 ? -5.374 -1.738 16.598 1.00 86.75 93 ILE A C 1
ATOM 699 O O . ILE A 1 93 ? -6.027 -1.034 15.831 1.00 86.75 93 ILE A O 1
ATOM 703 N N . LYS A 1 94 ? -5.227 -3.057 16.394 1.00 87.50 94 LYS A N 1
ATOM 704 C CA . LYS A 1 94 ? -5.864 -3.780 15.276 1.00 87.50 94 LYS A CA 1
ATOM 705 C C . LYS A 1 94 ? -7.374 -3.585 15.255 1.00 87.50 94 LYS A C 1
ATOM 707 O O . LYS A 1 94 ? -7.962 -3.339 14.206 1.00 87.50 94 LYS A O 1
ATOM 712 N N . THR A 1 95 ? -8.002 -3.730 16.418 1.00 88.62 95 THR A N 1
ATOM 713 C CA . THR A 1 95 ? -9.454 -3.605 16.557 1.00 88.62 95 THR A CA 1
ATOM 714 C C . THR A 1 95 ? -9.902 -2.182 16.248 1.00 88.62 95 THR A C 1
ATOM 716 O O . THR A 1 95 ? -10.812 -2.005 15.446 1.00 88.62 95 THR A O 1
ATOM 719 N N . GLU A 1 96 ? -9.224 -1.179 16.804 1.00 89.12 96 GLU A N 1
ATOM 720 C CA . GLU A 1 96 ? -9.507 0.231 16.536 1.00 89.12 96 GLU A CA 1
ATOM 721 C C . GLU A 1 96 ? -9.343 0.566 15.050 1.00 89.12 96 GLU A C 1
ATOM 723 O O . GLU A 1 96 ? -10.221 1.185 14.458 1.00 89.12 96 GLU A O 1
ATOM 728 N N . PHE A 1 97 ? -8.268 0.094 14.415 1.00 89.75 97 PHE A N 1
ATOM 729 C CA . PHE A 1 97 ? -8.044 0.294 12.986 1.00 89.75 97 PHE A CA 1
ATOM 730 C C . PHE A 1 97 ? -9.193 -0.262 12.136 1.00 89.75 97 PHE A C 1
ATOM 732 O O . PHE A 1 97 ? -9.692 0.422 11.244 1.00 89.75 97 PHE A O 1
ATOM 739 N N . LEU A 1 98 ? -9.643 -1.486 12.425 1.00 87.94 98 LEU A N 1
ATOM 740 C CA . LEU A 1 98 ? -10.763 -2.101 11.711 1.00 87.94 98 LEU A CA 1
ATOM 741 C C . LEU A 1 98 ? -12.081 -1.352 11.950 1.00 87.94 98 LEU A C 1
ATOM 743 O O . LEU A 1 98 ? -12.858 -1.198 11.013 1.00 87.94 98 LEU A O 1
ATOM 747 N N . VAL A 1 99 ? -12.314 -0.851 13.168 1.00 88.25 99 VAL A N 1
ATOM 748 C CA . VAL A 1 99 ? -13.489 -0.024 13.491 1.00 88.25 99 VAL A CA 1
ATOM 749 C C . VAL A 1 99 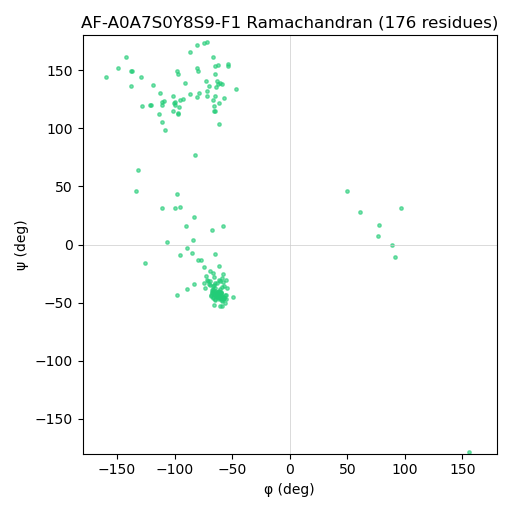? -13.470 1.286 12.702 1.00 88.25 99 VAL A C 1
ATOM 751 O O . VAL A 1 99 ? -14.487 1.654 12.118 1.00 88.25 99 VAL A O 1
ATOM 754 N N . GLN A 1 100 ? -12.325 1.968 12.626 1.00 87.50 100 GLN A N 1
ATOM 755 C CA . GLN A 1 100 ? -12.188 3.189 11.828 1.00 87.50 100 GLN A CA 1
ATOM 756 C C . GLN A 1 100 ? -12.348 2.919 10.328 1.00 87.50 100 GLN A C 1
ATOM 758 O O . GLN A 1 100 ? -13.011 3.689 9.640 1.00 87.50 100 GLN A O 1
ATOM 763 N N . LEU A 1 101 ? -11.804 1.807 9.823 1.00 86.06 101 LEU A N 1
ATOM 764 C CA . LEU A 1 101 ? -11.955 1.381 8.429 1.00 86.06 101 LEU A CA 1
ATOM 765 C C . LEU A 1 101 ? -13.420 1.089 8.065 1.00 86.06 101 LEU A C 1
ATOM 767 O O . LEU A 1 101 ? -13.867 1.484 6.991 1.00 86.06 101 LEU A O 1
ATOM 771 N N . ASP A 1 102 ? -14.164 0.438 8.964 1.00 81.31 102 ASP A N 1
ATOM 772 C CA . ASP A 1 102 ? -15.598 0.171 8.802 1.00 81.31 102 ASP A CA 1
ATOM 773 C C . ASP A 1 102 ? -16.425 1.476 8.926 1.00 81.31 102 ASP A C 1
ATOM 775 O O . ASP A 1 102 ? -17.436 1.650 8.243 1.00 81.31 102 ASP A O 1
ATOM 779 N N . GLY A 1 103 ? -15.985 2.419 9.770 1.00 75.94 103 GLY A N 1
ATOM 780 C CA . GLY A 1 103 ? -16.613 3.729 9.971 1.00 75.94 103 GLY A CA 1
ATOM 781 C C . GLY A 1 103 ? -16.378 4.717 8.823 1.00 75.94 103 GLY A C 1
ATOM 782 O O . GLY A 1 103 ? -17.279 5.500 8.493 1.00 75.94 103 GLY A O 1
ATOM 783 N N . CYS A 1 104 ? -15.212 4.644 8.174 1.00 66.19 104 CYS A N 1
ATOM 784 C CA . CYS A 1 104 ? -14.883 5.383 6.961 1.00 66.19 104 CYS A CA 1
ATOM 785 C C . CYS A 1 104 ? -15.849 4.969 5.868 1.00 66.19 104 CYS A C 1
ATOM 787 O O . CYS A 1 104 ? -15.755 3.880 5.315 1.00 66.19 104 CYS A O 1
ATOM 789 N N . GLY A 1 105 ? -16.821 5.826 5.582 1.00 55.25 105 GLY A N 1
ATOM 790 C CA . GLY A 1 105 ? -17.862 5.526 4.620 1.00 55.25 105 GLY A CA 1
ATOM 791 C C . GLY A 1 105 ? -19.161 4.993 5.230 1.00 55.25 105 GLY A C 1
ATOM 792 O O . GLY A 1 105 ? -19.872 4.246 4.567 1.00 55.25 105 GLY A O 1
ATOM 793 N N . THR A 1 106 ? -19.527 5.397 6.446 1.00 53.78 106 THR A N 1
ATOM 794 C CA . THR A 1 106 ? -20.905 5.262 6.966 1.00 53.78 106 THR A CA 1
ATOM 795 C C . THR A 1 106 ? -21.686 6.568 6.817 1.00 53.78 106 THR A C 1
ATOM 797 O O . THR A 1 106 ? -22.782 6.568 6.258 1.00 53.78 106 THR A O 1
ATOM 800 N N . SER A 1 107 ? -21.078 7.710 7.134 1.00 52.81 107 SER A N 1
ATOM 801 C CA . SER A 1 107 ? -21.556 9.043 6.750 1.00 52.81 107 SER A CA 1
ATOM 802 C C . SER A 1 107 ? -21.481 9.170 5.227 1.00 52.81 107 SER A C 1
ATOM 804 O O . SER A 1 107 ? -20.402 9.065 4.654 1.00 52.81 107 SER A O 1
ATOM 806 N N . GLY A 1 108 ? -22.612 9.301 4.526 1.00 51.31 108 GLY A N 1
ATOM 807 C CA . GLY A 1 108 ? -22.760 9.254 3.053 1.00 51.31 108 GLY A CA 1
ATOM 808 C C . GLY A 1 108 ? -21.952 10.262 2.213 1.00 51.31 108 GLY A C 1
ATOM 809 O O . GLY A 1 108 ? -22.278 10.459 1.048 1.00 51.31 108 GLY A O 1
ATOM 810 N N . GLN A 1 109 ? -20.932 10.896 2.789 1.00 52.22 109 GLN A N 1
ATOM 811 C CA . GLN A 1 109 ? -20.116 11.959 2.211 1.00 52.22 109 GLN A CA 1
ATOM 812 C C . GLN A 1 109 ? -18.607 11.666 2.229 1.00 52.22 109 GLN A C 1
ATOM 814 O O . GLN A 1 109 ? -17.895 12.307 1.467 1.00 52.22 109 GLN A O 1
ATOM 819 N N . GLY A 1 110 ? -18.136 10.684 3.014 1.00 58.84 110 GLY A N 1
ATOM 820 C CA . GLY A 1 110 ? -16.700 10.477 3.221 1.00 58.84 110 GLY A CA 1
ATOM 821 C C . GLY A 1 110 ? -15.939 10.043 1.962 1.00 58.84 110 GLY A C 1
ATOM 822 O O . GLY A 1 110 ? -16.178 8.941 1.458 1.00 58.84 110 GLY A O 1
ATOM 823 N N . ARG A 1 111 ? -15.027 10.892 1.468 1.00 77.62 111 ARG A N 1
ATOM 824 C CA . ARG A 1 111 ? -14.105 10.646 0.336 1.00 77.62 111 ARG A CA 1
ATOM 825 C C . ARG A 1 111 ? -12.704 10.224 0.805 1.00 77.62 111 ARG A C 1
ATOM 827 O O . ARG A 1 111 ? -11.702 10.712 0.280 1.00 77.62 111 ARG A O 1
ATOM 834 N N . VAL A 1 112 ? -12.632 9.338 1.798 1.00 87.25 112 VAL A N 1
ATOM 835 C CA . VAL A 1 112 ? -11.363 8.758 2.266 1.00 87.25 112 VAL A CA 1
ATOM 836 C C . VAL A 1 112 ? -11.178 7.367 1.665 1.00 87.25 112 VAL A C 1
ATOM 838 O O . VAL A 1 112 ? -11.993 6.473 1.893 1.00 87.25 112 VAL A O 1
ATOM 841 N N . LEU A 1 113 ? -10.096 7.176 0.911 1.00 89.19 113 LEU A N 1
ATOM 842 C CA . LEU A 1 113 ? -9.680 5.879 0.379 1.00 89.19 113 LEU A CA 1
ATOM 843 C C . LEU A 1 113 ? -8.539 5.312 1.226 1.00 89.19 113 LEU A C 1
ATOM 845 O O . LEU A 1 113 ? -7.513 5.963 1.402 1.00 89.19 113 LEU A O 1
ATOM 849 N N . ILE A 1 114 ? -8.683 4.077 1.698 1.00 91.94 114 ILE A N 1
ATOM 850 C CA . ILE A 1 114 ? -7.627 3.357 2.403 1.00 91.94 114 ILE A CA 1
ATOM 851 C C . ILE A 1 114 ? -6.947 2.399 1.424 1.00 91.94 114 ILE A C 1
ATOM 853 O O . ILE A 1 114 ? -7.587 1.517 0.849 1.00 91.94 114 ILE A O 1
ATOM 857 N N . ILE A 1 115 ? -5.636 2.553 1.259 1.00 93.94 115 ILE A N 1
ATOM 858 C CA . ILE A 1 115 ? -4.783 1.685 0.450 1.00 93.94 115 ILE A CA 1
ATOM 859 C C . ILE A 1 115 ? -3.815 0.956 1.382 1.00 93.94 115 ILE A C 1
ATOM 861 O O . ILE A 1 115 ? -2.931 1.572 1.964 1.00 93.94 115 ILE A O 1
ATOM 865 N N . GLY A 1 116 ? -3.962 -0.357 1.520 1.00 94.56 116 GLY A N 1
ATOM 866 C CA . GLY A 1 116 ? -2.972 -1.210 2.174 1.00 94.56 116 GLY A CA 1
ATOM 867 C C . GLY A 1 116 ? -1.975 -1.757 1.160 1.00 94.56 116 GLY A C 1
ATOM 868 O O . GLY A 1 116 ? -2.379 -2.183 0.080 1.00 94.56 116 GLY A O 1
ATOM 869 N N . ALA A 1 117 ? -0.693 -1.798 1.503 1.00 95.06 117 ALA A N 1
ATOM 870 C CA . ALA A 1 117 ? 0.337 -2.476 0.730 1.00 95.06 117 ALA A CA 1
ATOM 871 C C . ALA A 1 117 ? 0.985 -3.591 1.558 1.00 95.06 117 ALA A C 1
ATOM 873 O O . ALA A 1 117 ? 1.259 -3.427 2.745 1.00 95.06 117 ALA A O 1
ATOM 874 N N . THR A 1 118 ? 1.218 -4.747 0.937 1.00 94.12 118 THR A N 1
ATOM 875 C CA . THR A 1 118 ? 1.934 -5.858 1.578 1.00 94.12 118 THR A CA 1
ATOM 876 C C . THR A 1 118 ? 2.706 -6.695 0.566 1.00 94.12 118 THR A C 1
ATOM 878 O O . THR A 1 118 ? 2.319 -6.820 -0.598 1.00 94.12 118 THR A O 1
ATOM 881 N N . ASN A 1 119 ? 3.791 -7.314 1.024 1.00 93.44 119 ASN A N 1
ATOM 882 C CA . ASN A 1 119 ? 4.501 -8.347 0.271 1.00 93.44 119 ASN A CA 1
ATOM 883 C C . ASN A 1 119 ? 4.054 -9.765 0.675 1.00 93.44 119 ASN A C 1
ATOM 885 O O . ASN A 1 119 ? 4.443 -10.737 0.031 1.00 93.44 119 ASN A O 1
ATOM 889 N N . ARG A 1 120 ? 3.251 -9.894 1.741 1.00 91.44 120 ARG A N 1
ATOM 890 C CA . ARG A 1 120 ? 2.871 -11.168 2.364 1.00 91.44 120 ARG A CA 1
ATOM 891 C C . ARG A 1 120 ? 1.358 -11.246 2.600 1.00 91.44 120 ARG A C 1
ATOM 893 O O . ARG A 1 120 ? 0.907 -11.346 3.741 1.00 91.44 120 ARG A O 1
ATOM 900 N N . PRO A 1 121 ? 0.535 -11.233 1.535 1.00 90.56 121 PRO A N 1
ATOM 901 C CA . PRO A 1 121 ? -0.925 -11.251 1.668 1.00 90.56 121 PRO A CA 1
ATOM 902 C C . PRO A 1 121 ? -1.461 -12.469 2.443 1.00 90.56 121 PRO A C 1
ATOM 904 O O . PRO A 1 121 ? -2.536 -12.390 3.033 1.00 90.56 121 PRO A O 1
ATOM 907 N N . GLN A 1 122 ? -0.721 -13.581 2.468 1.00 90.19 122 GLN A N 1
ATOM 908 C CA . GLN A 1 122 ? -1.046 -14.791 3.227 1.00 90.19 122 GLN A CA 1
ATOM 909 C C . GLN A 1 122 ? -0.996 -14.604 4.752 1.00 90.19 122 GLN A C 1
ATOM 911 O O . GLN A 1 122 ? -1.661 -15.343 5.477 1.00 90.19 122 GLN A O 1
ATOM 916 N N . GLU A 1 123 ? -0.228 -13.629 5.248 1.00 89.88 123 GLU A N 1
ATOM 917 C CA . GLU A 1 123 ? -0.112 -13.358 6.686 1.00 89.88 123 GLU A CA 1
ATOM 918 C C . GLU A 1 123 ? -1.297 -12.543 7.225 1.00 89.88 123 GLU A C 1
ATOM 920 O O . GLU A 1 123 ? -1.494 -12.487 8.440 1.00 89.88 123 GLU A O 1
ATOM 925 N N . LEU A 1 124 ? -2.116 -11.956 6.344 1.00 89.38 124 LEU A N 1
ATOM 926 C CA . LEU A 1 124 ? -3.266 -11.143 6.728 1.00 89.38 124 LEU A CA 1
ATOM 927 C C . LEU A 1 124 ? -4.396 -11.980 7.334 1.00 89.38 124 LEU A C 1
ATOM 929 O O . LEU A 1 124 ? -4.807 -13.025 6.807 1.00 89.38 124 LEU A O 1
ATOM 933 N N . ASP A 1 125 ? -4.964 -11.471 8.423 1.00 87.94 125 ASP A N 1
ATOM 934 C CA . ASP A 1 125 ? -6.117 -12.088 9.061 1.00 87.94 125 ASP A CA 1
ATOM 935 C C . ASP A 1 125 ? -7.388 -12.029 8.183 1.00 87.94 125 ASP A C 1
ATOM 937 O O 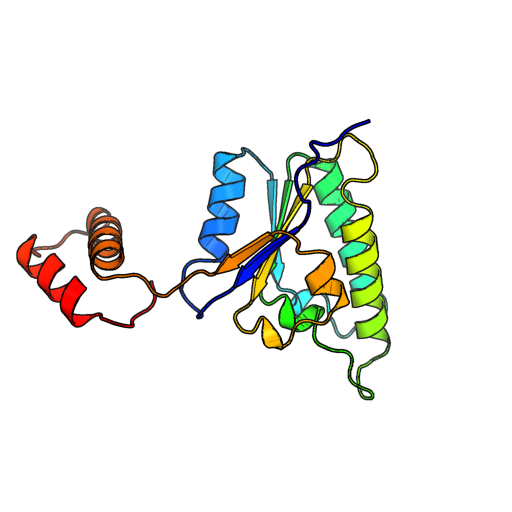. ASP A 1 125 ? -7.502 -11.285 7.202 1.00 87.94 125 ASP A O 1
ATOM 941 N N . GLU A 1 126 ? -8.367 -12.881 8.501 1.00 86.94 126 GLU A N 1
ATOM 942 C CA . GLU A 1 126 ? -9.661 -12.907 7.798 1.00 86.94 126 GLU A CA 1
ATOM 943 C C . GLU A 1 126 ? -10.405 -11.570 7.919 1.00 86.94 126 GLU A C 1
ATOM 945 O O . GLU A 1 126 ? -11.145 -11.173 7.016 1.00 86.94 126 GLU A O 1
ATOM 950 N N . ALA A 1 127 ? -10.217 -10.864 9.036 1.00 86.56 127 ALA A N 1
ATOM 951 C CA . ALA A 1 127 ? -10.906 -9.617 9.307 1.00 86.56 127 ALA A CA 1
ATOM 952 C C . ALA A 1 127 ? -10.478 -8.533 8.312 1.00 86.56 127 ALA A C 1
ATOM 954 O O . ALA A 1 127 ? -11.349 -7.966 7.653 1.00 86.56 127 ALA A O 1
ATOM 955 N N . ALA A 1 128 ? -9.178 -8.303 8.145 1.00 86.12 128 ALA A N 1
ATOM 956 C CA . ALA A 1 128 ? -8.603 -7.380 7.177 1.00 86.12 128 ALA A CA 1
ATOM 957 C C . ALA A 1 128 ? -8.972 -7.774 5.749 1.00 86.12 128 ALA A C 1
ATOM 959 O O . ALA A 1 128 ? -9.452 -6.942 4.976 1.00 86.12 128 ALA A O 1
ATOM 960 N N . ARG A 1 129 ? -8.851 -9.066 5.412 1.00 86.88 129 ARG A N 1
ATOM 961 C CA . ARG A 1 129 ? -9.222 -9.584 4.090 1.00 86.88 129 ARG A CA 1
ATOM 962 C C . ARG A 1 129 ? -10.667 -9.240 3.716 1.00 86.88 129 ARG A C 1
ATOM 964 O O . ARG A 1 129 ? -10.920 -8.907 2.561 1.00 86.88 129 ARG A O 1
ATOM 971 N N . ARG A 1 130 ? -11.610 -9.261 4.660 1.00 86.88 130 ARG A N 1
ATOM 972 C CA . ARG A 1 130 ? -13.011 -8.875 4.401 1.00 86.88 130 ARG A CA 1
ATOM 973 C C . ARG A 1 130 ? -13.206 -7.378 4.138 1.00 86.88 130 ARG A C 1
ATOM 975 O O . ARG A 1 130 ? -14.098 -7.038 3.369 1.00 86.88 130 ARG A O 1
ATOM 982 N N . ARG A 1 131 ? -12.394 -6.497 4.739 1.00 86.88 131 ARG A N 1
ATOM 983 C CA . ARG A 1 131 ? -12.505 -5.035 4.546 1.00 86.88 131 ARG A CA 1
ATOM 984 C C . ARG A 1 131 ? -11.805 -4.551 3.282 1.00 86.88 131 ARG A C 1
ATOM 986 O O . ARG A 1 131 ? -12.297 -3.649 2.609 1.00 86.88 131 ARG A O 1
ATOM 993 N N . PHE A 1 132 ? -10.693 -5.181 2.915 1.00 88.62 132 PHE A N 1
ATOM 994 C CA . PHE A 1 132 ? -10.026 -4.937 1.639 1.00 88.62 132 PHE A CA 1
ATOM 995 C C . PHE A 1 132 ? -10.700 -5.736 0.519 1.00 88.62 132 PHE A C 1
ATOM 997 O O . PHE A 1 132 ? -10.215 -6.785 0.080 1.00 88.62 1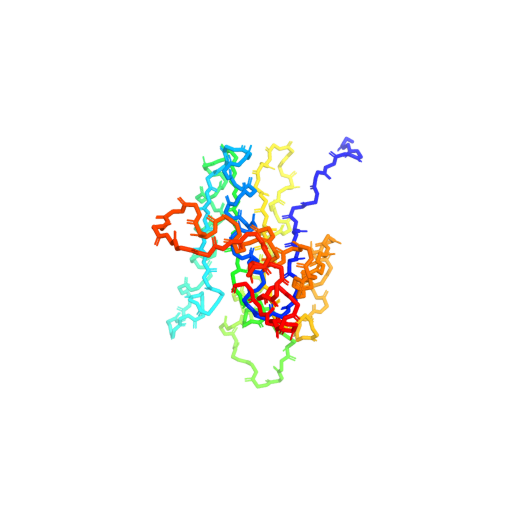32 PHE A O 1
ATOM 1004 N N . ILE A 1 133 ? -11.859 -5.230 0.084 1.00 83.75 133 ILE A N 1
ATOM 1005 C CA . ILE A 1 133 ? -12.713 -5.852 -0.938 1.00 83.75 133 ILE A CA 1
ATOM 1006 C C . ILE A 1 133 ? -11.978 -5.924 -2.279 1.00 83.75 133 ILE A C 1
ATOM 1008 O O . ILE A 1 133 ? -12.024 -6.946 -2.964 1.00 83.75 133 ILE A O 1
ATOM 1012 N N . LYS A 1 134 ? -11.297 -4.840 -2.669 1.00 89.31 134 LYS A N 1
ATOM 1013 C CA . LYS A 1 134 ? -10.500 -4.801 -3.896 1.00 89.31 134 LYS A CA 1
ATOM 1014 C C . LYS A 1 134 ? -9.064 -5.171 -3.572 1.00 89.31 134 LYS A C 1
ATOM 1016 O O . LYS A 1 134 ? -8.439 -4.551 -2.718 1.00 89.31 134 LYS A O 1
ATOM 1021 N N . ARG A 1 135 ? -8.546 -6.180 -4.269 1.00 92.31 135 ARG A N 1
ATOM 1022 C CA . ARG A 1 135 ? -7.174 -6.663 -4.113 1.00 92.31 135 ARG A CA 1
ATOM 1023 C C . ARG A 1 135 ? -6.523 -6.703 -5.484 1.00 92.31 135 ARG A C 1
ATOM 1025 O O . ARG A 1 135 ? -7.013 -7.409 -6.361 1.00 92.31 135 ARG A O 1
ATOM 1032 N N . LEU A 1 136 ? -5.454 -5.942 -5.661 1.00 94.00 136 LEU A N 1
ATOM 1033 C CA . LEU A 1 136 ? -4.707 -5.859 -6.909 1.00 94.00 136 LEU A CA 1
ATOM 1034 C C . LEU A 1 136 ? -3.340 -6.502 -6.717 1.00 94.00 136 LEU A C 1
ATOM 1036 O O . LEU A 1 136 ? -2.574 -6.103 -5.837 1.00 94.00 136 LEU A O 1
ATOM 1040 N N . TYR A 1 137 ? -3.065 -7.506 -7.545 1.00 95.00 137 TYR A N 1
ATOM 1041 C CA . TYR A 1 137 ? -1.744 -8.102 -7.637 1.00 95.00 137 TYR A CA 1
ATOM 1042 C C . TYR A 1 137 ? -0.857 -7.226 -8.517 1.00 95.00 137 TYR A C 1
ATOM 1044 O O . TYR A 1 137 ? -1.235 -6.909 -9.643 1.00 95.00 137 TYR A O 1
ATOM 1052 N N . ILE A 1 138 ? 0.310 -6.855 -8.001 1.00 94.81 138 ILE A N 1
ATOM 1053 C CA . ILE A 1 138 ? 1.326 -6.089 -8.715 1.00 94.81 138 ILE A CA 1
ATOM 1054 C C . ILE A 1 138 ? 2.495 -7.040 -9.021 1.00 94.81 138 ILE A C 1
ATOM 1056 O O . ILE A 1 138 ? 3.294 -7.316 -8.116 1.00 94.81 138 ILE A O 1
ATOM 1060 N N . PRO A 1 139 ? 2.568 -7.596 -10.246 1.00 94.12 139 PRO A N 1
ATOM 1061 C CA . PRO A 1 139 ? 3.620 -8.530 -10.637 1.00 94.12 139 PRO A CA 1
ATOM 1062 C C . PRO A 1 139 ? 4.977 -7.830 -10.802 1.00 94.12 139 PRO A C 1
ATOM 1064 O O . PRO A 1 139 ? 5.086 -6.607 -10.724 1.00 94.12 139 PRO A O 1
ATOM 1067 N N . LEU A 1 140 ? 6.021 -8.626 -11.044 1.00 94.31 140 LEU A N 1
ATOM 1068 C CA . LEU A 1 140 ? 7.276 -8.106 -11.590 1.00 94.31 140 LEU A CA 1
ATOM 1069 C C . LEU A 1 140 ? 7.043 -7.573 -13.015 1.00 94.31 140 LEU A C 1
ATOM 1071 O O . LEU A 1 140 ? 6.222 -8.150 -13.734 1.00 94.31 140 LEU A O 1
ATOM 1075 N N . PRO A 1 141 ? 7.763 -6.516 -13.431 1.00 94.00 141 PRO A N 1
ATOM 1076 C CA . PRO A 1 141 ? 7.589 -5.917 -14.750 1.00 94.00 141 PRO A CA 1
ATOM 1077 C C . PRO A 1 141 ? 7.935 -6.913 -15.859 1.00 94.00 141 PRO A C 1
ATOM 1079 O O . PRO A 1 141 ? 8.939 -7.635 -15.768 1.00 94.00 141 PRO A O 1
ATOM 1082 N N . VAL A 1 142 ? 7.132 -6.941 -16.927 1.00 94.81 142 VAL A N 1
ATOM 1083 C CA . VAL A 1 142 ? 7.481 -7.692 -18.142 1.00 94.81 142 VAL A CA 1
ATOM 1084 C C . VAL A 1 142 ? 8.572 -6.964 -18.933 1.00 94.81 142 VAL A C 1
ATOM 1086 O O . VAL A 1 142 ? 9.000 -5.874 -18.570 1.00 94.81 142 VAL A O 1
ATOM 1089 N N . GLU A 1 143 ? 9.094 -7.587 -19.989 1.00 95.19 143 GLU A N 1
ATOM 1090 C CA . GLU A 1 143 ? 10.157 -6.985 -20.810 1.00 95.19 143 GLU A CA 1
ATOM 1091 C C . GLU A 1 143 ? 9.776 -5.604 -21.354 1.00 95.19 143 GLU A C 1
ATOM 1093 O O . GLU A 1 143 ? 10.562 -4.666 -21.241 1.00 95.19 143 GLU A O 1
ATOM 1098 N N . GLU A 1 144 ? 8.546 -5.459 -21.846 1.00 95.06 144 GLU A N 1
ATOM 1099 C CA . GLU A 1 144 ? 8.015 -4.185 -22.334 1.00 95.06 144 GLU A CA 1
ATOM 1100 C C . GLU A 1 144 ? 7.947 -3.125 -21.221 1.00 95.06 144 GLU A C 1
ATOM 1102 O O . GLU A 1 144 ? 8.438 -2.011 -21.405 1.00 95.06 144 GLU A O 1
ATOM 1107 N N . ASP A 1 145 ? 7.455 -3.489 -20.029 1.00 94.00 145 ASP A N 1
ATOM 1108 C CA . ASP A 1 145 ? 7.439 -2.598 -18.861 1.00 94.00 145 ASP A CA 1
ATOM 1109 C C . ASP A 1 145 ? 8.855 -2.146 -18.477 1.00 94.00 145 ASP A C 1
ATOM 1111 O O . ASP A 1 145 ? 9.073 -0.972 -18.174 1.00 94.00 145 ASP A O 1
ATOM 1115 N N . ARG A 1 146 ? 9.839 -3.061 -18.503 1.00 95.31 146 ARG A N 1
ATOM 1116 C CA . ARG A 1 146 ? 11.245 -2.741 -18.206 1.00 95.31 146 ARG A CA 1
ATOM 1117 C C . ARG A 1 146 ? 11.835 -1.806 -19.255 1.00 95.31 146 ARG A C 1
ATOM 1119 O O . ARG A 1 146 ? 12.525 -0.861 -18.880 1.00 95.31 146 ARG A O 1
ATOM 1126 N N . ARG A 1 147 ? 11.534 -2.009 -20.543 1.00 95.12 147 ARG A N 1
ATOM 1127 C CA . ARG A 1 147 ? 11.943 -1.086 -21.614 1.00 95.12 147 ARG A CA 1
ATOM 1128 C C . ARG A 1 147 ? 11.384 0.317 -21.365 1.00 95.12 147 ARG A C 1
ATOM 1130 O O . ARG A 1 147 ? 12.131 1.293 -21.429 1.00 95.12 147 ARG A O 1
ATOM 1137 N N . ILE A 1 148 ? 10.093 0.420 -21.042 1.00 94.25 148 ILE A N 1
ATOM 1138 C CA . ILE A 1 148 ? 9.436 1.700 -20.736 1.00 94.25 148 ILE A CA 1
ATOM 1139 C C . ILE A 1 148 ? 10.084 2.355 -19.513 1.00 94.25 148 ILE A C 1
ATOM 1141 O O . ILE A 1 148 ? 10.426 3.538 -19.563 1.00 94.25 148 ILE A O 1
ATOM 1145 N N . LEU A 1 149 ? 10.295 1.593 -18.436 1.00 92.25 149 LEU A N 1
ATOM 1146 C CA . LEU A 1 149 ? 10.924 2.075 -17.209 1.00 92.25 149 LEU A CA 1
ATOM 1147 C C . LEU A 1 149 ? 12.330 2.624 -17.480 1.00 92.25 149 LEU A C 1
ATOM 1149 O O . LEU A 1 149 ? 12.632 3.748 -17.081 1.00 92.25 149 LEU A O 1
ATOM 1153 N N . LEU A 1 150 ? 13.164 1.872 -18.206 1.00 93.25 150 LEU A N 1
ATOM 1154 C CA . LEU A 1 150 ? 14.496 2.312 -18.621 1.00 93.25 150 LEU A CA 1
ATOM 1155 C C . LEU A 1 150 ? 14.414 3.609 -19.430 1.00 93.25 150 LEU A C 1
ATOM 1157 O O . LEU A 1 150 ? 15.133 4.557 -19.128 1.00 93.25 150 LEU A O 1
ATOM 1161 N N . GLY A 1 151 ? 13.491 3.701 -20.388 1.00 91.94 151 GLY A N 1
ATOM 1162 C CA . GLY A 1 151 ? 13.275 4.921 -21.166 1.00 91.94 151 GLY A CA 1
ATOM 1163 C C . GLY A 1 151 ? 12.897 6.131 -20.302 1.00 91.94 151 GLY A C 1
ATOM 1164 O O . GLY A 1 151 ? 13.399 7.232 -20.523 1.00 91.94 151 GLY A O 1
ATOM 1165 N N . VAL A 1 152 ? 12.049 5.949 -19.285 1.00 90.62 152 VAL A N 1
ATOM 1166 C CA . VAL A 1 152 ? 11.687 7.019 -18.338 1.00 90.62 152 VAL A CA 1
ATOM 1167 C C . VAL A 1 152 ? 12.889 7.443 -17.488 1.00 90.62 152 VAL A C 1
ATOM 1169 O O . VAL A 1 152 ? 13.136 8.639 -17.338 1.00 90.62 152 VAL A O 1
ATOM 1172 N N . LEU A 1 153 ? 13.664 6.491 -16.964 1.00 89.88 153 LEU A N 1
ATOM 1173 C CA . LEU A 1 153 ? 14.837 6.775 -16.129 1.00 89.88 153 LEU A CA 1
ATOM 1174 C C . LEU A 1 153 ? 15.959 7.468 -16.915 1.00 89.88 153 LEU A C 1
ATOM 1176 O O . LEU A 1 153 ? 16.613 8.385 -16.407 1.00 89.88 153 LEU A O 1
ATOM 1180 N N . LEU A 1 154 ? 16.158 7.054 -18.165 1.00 91.88 154 LEU A N 1
ATOM 1181 C CA . LEU A 1 154 ? 17.186 7.585 -19.051 1.00 91.88 154 LEU A CA 1
ATOM 1182 C C . LEU A 1 154 ? 16.865 8.998 -19.544 1.00 91.88 154 LEU A C 1
ATOM 1184 O O . LEU A 1 154 ? 17.785 9.793 -19.671 1.00 91.88 154 LEU A O 1
ATOM 1188 N N . LYS A 1 155 ? 15.590 9.384 -19.702 1.00 89.06 155 LYS A N 1
ATOM 1189 C CA . LYS A 1 155 ? 15.213 10.771 -20.061 1.00 89.06 155 LYS A CA 1
ATOM 1190 C C . LYS A 1 155 ? 15.770 11.827 -19.106 1.00 89.06 155 LYS A C 1
ATOM 1192 O O . LYS A 1 155 ? 16.026 12.956 -1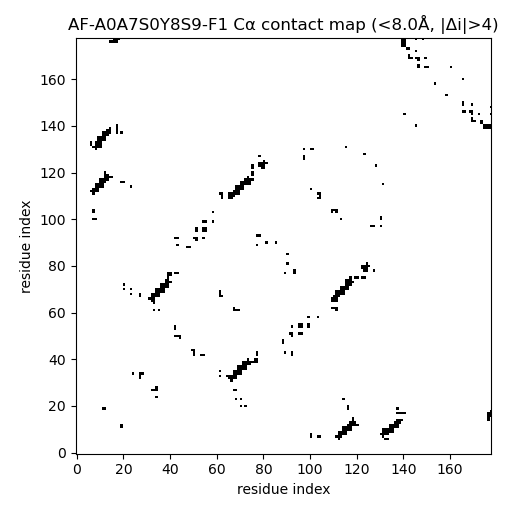9.516 1.00 89.06 155 LYS A O 1
ATOM 1197 N N . THR A 1 156 ? 15.947 11.470 -17.839 1.00 83.44 156 THR A N 1
ATOM 1198 C CA . THR A 1 156 ? 16.432 12.387 -16.799 1.00 83.44 156 THR A CA 1
ATOM 1199 C C . THR A 1 156 ? 17.964 12.478 -16.760 1.00 83.44 156 THR A C 1
ATOM 1201 O O . THR A 1 156 ? 18.508 13.317 -16.048 1.00 83.44 156 THR A O 1
ATOM 1204 N N . ASN A 1 157 ? 18.679 11.641 -17.521 1.00 84.69 157 ASN A N 1
ATOM 1205 C CA . ASN A 1 157 ? 20.132 11.498 -17.462 1.00 84.69 157 ASN A CA 1
ATOM 1206 C C . ASN A 1 157 ? 20.762 11.597 -18.857 1.00 84.69 157 ASN A C 1
ATOM 1208 O O . ASN A 1 157 ? 20.229 11.096 -19.838 1.00 84.69 157 ASN A O 1
ATOM 1212 N N . LYS A 1 158 ? 21.952 12.194 -18.973 1.00 88.62 158 LYS A N 1
ATOM 1213 C CA . LYS A 1 158 ? 22.707 12.104 -20.233 1.00 88.62 158 LYS A CA 1
ATOM 1214 C C . LYS A 1 158 ? 23.246 10.683 -20.393 1.00 88.62 158 LYS A C 1
ATOM 1216 O O . LYS A 1 158 ? 23.928 10.189 -19.500 1.00 88.62 158 LYS A O 1
ATOM 1221 N N . HIS A 1 159 ? 22.984 10.057 -21.535 1.00 90.88 159 HIS A N 1
ATOM 1222 C CA . HIS A 1 159 ? 23.487 8.726 -21.866 1.00 90.88 159 HIS A CA 1
ATOM 1223 C C . HIS A 1 159 ? 23.870 8.632 -23.345 1.00 90.88 159 HIS A C 1
ATOM 1225 O O . HIS A 1 159 ? 23.435 9.435 -24.166 1.00 90.88 159 HIS A O 1
ATOM 1231 N N . VAL A 1 160 ? 24.683 7.626 -23.671 1.00 93.12 160 VAL A N 1
ATOM 1232 C CA . VAL A 1 160 ? 25.082 7.276 -25.048 1.00 93.12 160 VAL A CA 1
ATOM 1233 C C . VAL A 1 160 ? 24.398 6.001 -25.553 1.00 93.12 160 VAL A C 1
ATOM 1235 O O . VAL A 1 160 ? 24.682 5.551 -26.656 1.00 93.12 160 VAL A O 1
ATOM 1238 N N . LEU A 1 161 ? 23.516 5.412 -24.735 1.00 93.00 161 LEU A N 1
ATOM 1239 C CA . LEU A 1 161 ? 22.788 4.188 -25.069 1.00 93.00 161 LEU A CA 1
ATOM 1240 C C . LEU A 1 161 ? 21.857 4.409 -26.262 1.00 93.00 161 LEU A C 1
ATOM 1242 O O . LEU A 1 161 ? 21.126 5.401 -26.305 1.00 93.00 161 LEU A O 1
ATOM 1246 N N . THR A 1 162 ? 21.875 3.456 -27.186 1.00 94.12 162 THR A N 1
ATOM 1247 C CA . THR A 1 162 ? 20.955 3.367 -28.320 1.00 94.12 162 THR A CA 1
ATOM 1248 C C . THR A 1 162 ? 19.673 2.626 -27.931 1.00 94.12 162 THR A C 1
ATOM 1250 O O . THR A 1 162 ? 19.630 1.921 -26.923 1.00 94.12 162 THR A O 1
ATOM 1253 N N . GLU A 1 163 ? 18.623 2.719 -28.753 1.00 92.81 163 GLU A N 1
ATOM 1254 C CA . GLU A 1 163 ? 17.382 1.951 -28.545 1.00 92.81 163 GLU A CA 1
ATOM 1255 C C . GLU A 1 163 ? 17.624 0.432 -28.494 1.00 92.81 163 GLU A C 1
ATOM 1257 O O . GLU A 1 163 ? 17.006 -0.265 -27.692 1.00 92.81 163 GLU A O 1
ATOM 1262 N N . ASN A 1 164 ? 18.576 -0.074 -29.287 1.00 94.81 164 ASN A N 1
ATOM 1263 C CA . ASN A 1 164 ? 18.965 -1.486 -29.260 1.00 94.81 164 ASN A CA 1
ATOM 1264 C C . ASN A 1 164 ? 19.635 -1.884 -27.937 1.00 94.81 164 ASN A C 1
ATOM 1266 O O . ASN A 1 164 ? 19.440 -3.006 -27.463 1.00 94.81 164 ASN A O 1
ATOM 1270 N N . ASP A 1 165 ? 20.416 -0.984 -27.335 1.00 94.81 165 ASP A N 1
ATOM 1271 C CA . ASP A 1 165 ? 21.028 -1.236 -26.028 1.00 94.81 165 ASP A CA 1
ATOM 1272 C C . ASP A 1 165 ? 19.949 -1.309 -24.946 1.00 94.81 165 ASP A C 1
ATOM 1274 O O . ASP A 1 165 ? 19.972 -2.209 -24.110 1.00 94.81 165 ASP A O 1
ATOM 1278 N N . ILE A 1 166 ? 18.956 -0.414 -25.001 1.00 94.31 166 ILE A N 1
ATOM 1279 C CA . ILE A 1 166 ? 17.813 -0.412 -24.077 1.00 94.31 166 ILE A CA 1
ATOM 1280 C C . ILE A 1 166 ? 17.005 -1.710 -24.216 1.00 94.31 166 ILE A C 1
ATOM 1282 O O . ILE A 1 166 ? 16.640 -2.311 -23.206 1.00 94.31 166 ILE A O 1
ATOM 1286 N N . ASP A 1 167 ? 16.779 -2.184 -25.442 1.00 95.31 167 ASP A N 1
ATOM 1287 C CA . ASP A 1 167 ? 16.121 -3.469 -25.694 1.00 95.31 167 ASP A CA 1
ATOM 1288 C C . ASP A 1 167 ? 16.888 -4.664 -25.146 1.00 95.31 167 ASP A C 1
ATOM 1290 O O . ASP A 1 167 ? 16.302 -5.602 -24.601 1.00 95.31 167 ASP A O 1
ATOM 1294 N N . THR A 1 168 ? 18.207 -4.636 -25.294 1.00 96.00 168 THR A N 1
ATOM 1295 C CA . THR A 1 168 ? 19.076 -5.695 -24.784 1.00 96.00 168 THR A CA 1
ATOM 1296 C C . THR A 1 168 ? 19.045 -5.707 -23.256 1.00 96.00 168 THR A C 1
ATOM 1298 O O . THR A 1 168 ? 18.789 -6.746 -22.653 1.00 96.00 168 THR A O 1
ATOM 1301 N N . LEU A 1 169 ? 19.158 -4.537 -22.620 1.00 95.12 169 LEU A N 1
ATOM 1302 C CA . LEU A 1 169 ? 19.032 -4.392 -21.169 1.00 95.12 169 LEU A CA 1
ATOM 1303 C C . LEU A 1 169 ? 17.662 -4.851 -20.658 1.00 95.12 169 LEU A C 1
ATOM 1305 O O . LEU A 1 169 ? 17.585 -5.533 -19.635 1.00 95.12 169 LEU A O 1
ATOM 1309 N N . ALA A 1 170 ? 16.574 -4.519 -21.356 1.00 95.00 170 ALA A N 1
ATOM 1310 C CA . ALA A 1 170 ? 15.234 -4.961 -20.985 1.00 95.00 170 ALA A CA 1
ATOM 1311 C C . ALA A 1 170 ? 15.110 -6.494 -21.020 1.00 95.00 170 ALA A C 1
ATOM 1313 O O . ALA A 1 170 ? 14.523 -7.077 -20.102 1.00 95.00 170 ALA A O 1
ATOM 1314 N N . ARG A 1 171 ? 15.702 -7.161 -22.020 1.00 95.50 171 ARG A N 1
ATOM 1315 C CA . ARG A 1 171 ? 15.762 -8.632 -22.111 1.00 95.50 171 ARG A CA 1
ATOM 1316 C C . ARG A 1 171 ? 16.590 -9.255 -20.990 1.00 95.50 171 ARG A C 1
ATOM 1318 O O . ARG A 1 171 ? 16.111 -10.175 -20.323 1.00 95.50 171 ARG A O 1
ATOM 1325 N N . ASP A 1 172 ? 17.778 -8.718 -20.741 1.00 95.94 172 ASP A N 1
ATOM 1326 C CA . ASP A 1 172 ? 18.746 -9.292 -19.800 1.00 95.94 172 ASP A CA 1
ATOM 1327 C C . ASP A 1 172 ? 18.328 -9.117 -18.331 1.00 95.94 172 ASP A C 1
ATOM 1329 O O . ASP A 1 172 ? 18.633 -9.951 -17.482 1.00 95.94 172 ASP A O 1
ATOM 1333 N N . THR A 1 173 ? 17.546 -8.080 -18.019 1.00 94.56 173 THR A N 1
ATOM 1334 C CA . THR A 1 173 ? 17.044 -7.782 -16.659 1.00 94.56 173 THR A CA 1
ATOM 1335 C C . THR A 1 173 ? 15.782 -8.566 -16.276 1.00 94.56 173 THR A C 1
ATOM 1337 O O . THR A 1 173 ? 15.000 -8.161 -15.410 1.00 94.56 173 THR A O 1
ATOM 1340 N N . LYS A 1 174 ? 15.538 -9.718 -16.911 1.00 92.94 174 LYS A N 1
ATOM 1341 C CA . LYS A 1 174 ? 14.378 -10.565 -16.608 1.00 92.94 174 LYS A CA 1
ATOM 1342 C C . LYS A 1 174 ? 14.351 -10.968 -15.129 1.00 92.94 174 LYS A C 1
ATOM 1344 O O . LYS A 1 174 ? 15.287 -11.565 -14.610 1.00 92.94 174 LYS A O 1
ATOM 1349 N N . GLY A 1 175 ? 13.220 -10.704 -14.473 1.00 91.00 175 GLY A N 1
ATOM 1350 C CA . GLY A 1 175 ? 12.991 -11.048 -13.066 1.00 91.00 175 GLY A CA 1
ATOM 1351 C C . GLY A 1 175 ? 13.430 -9.977 -12.065 1.00 91.00 175 GLY A C 1
ATOM 1352 O O . GLY A 1 175 ? 13.248 -10.176 -10.866 1.00 91.00 175 GLY A O 1
ATOM 1353 N N . PHE A 1 176 ? 13.970 -8.849 -12.529 1.00 91.50 176 PHE A N 1
ATOM 1354 C CA . PHE A 1 176 ? 14.319 -7.727 -11.663 1.00 91.50 176 PHE A CA 1
ATOM 1355 C C . PHE A 1 176 ? 13.062 -6.908 -11.340 1.00 91.50 176 PHE A C 1
ATOM 1357 O O . PHE A 1 176 ? 12.120 -6.847 -12.136 1.00 91.50 176 PHE A O 1
ATOM 1364 N N . SER A 1 177 ? 13.034 -6.299 -10.154 1.00 89.81 177 SER A N 1
ATOM 1365 C CA . SER A 1 177 ? 12.030 -5.292 -9.799 1.00 89.81 177 SER A CA 1
ATOM 1366 C C . SER A 1 177 ? 12.397 -3.921 -10.382 1.00 89.81 177 SER A C 1
ATOM 1368 O O . SER A 1 177 ? 13.485 -3.761 -10.937 1.00 89.81 177 SER A O 1
ATOM 1370 N N . GLY A 1 178 ? 11.473 -2.960 -10.275 1.00 77.75 178 GLY A N 1
ATOM 1371 C CA . GLY A 1 178 ? 11.698 -1.579 -10.710 1.00 77.75 178 GLY A CA 1
ATOM 1372 C C . GLY A 1 178 ? 12.561 -0.766 -9.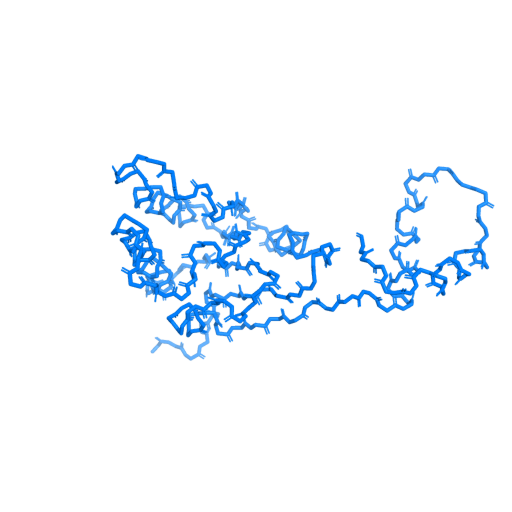758 1.00 77.75 178 GLY A C 1
ATOM 1373 O O . GLY A 1 178 ? 12.849 -1.258 -8.639 1.00 77.75 178 GLY A O 1
#

Sequence (178 aa):
TGLRRAPNGLLLYGPPGTGKTLIGKAIAHESGATFFSISSSSLTSKWIGEGEKLVKTLFAVAAYNEPAVIFLDEIDSLLTQRKATENEASRRIKTEFLVQLDGCGTSGQGRVLIIGATNRPQELDEAARRRFIKRLYIPLPVEEDRRILLGVLLKTNKHVLTENDIDTLARDTKGFSG